Protein AF-A0A3M1PDJ7-F1 (afdb_monomer_lite)

pLDDT: mean 81.99, std 14.25, range [33.38, 98.5]

Secondary structure (DSSP, 8-state):
-EEEEEESSGGG-S-EEEEEEE-TTS-EEEEEEGGGSTTTTTT--EEEEESPPTT-EEEEESSTT--TTS-EEEEEE-S--S-EEE--SSS-EE-SSEEEEEE-SS--TT---EEEEEEPPPPHHHHHHHHHHHHHHHH----BTTTTEEEEEETTEEEEEE--EEEEPTTSSEEEEEEEEEE-SSSPPEEEEEEEEE-TTS-EEEEEEEEESTT-SPEEEEEE----HHHHHHHSSS---SHHHHHHHHHHHHHHHHHHHHHHHHHHTT--THHHHHHHHHHHHHHHHHHHHHHHHHHHHHHHHTT-

Sequence (308 aa):
MATITWFEGNDGTQDVIRRDSFIGSKPYSIASDLKKVRGQNDEIRSAVLEYIPVNTRITVYDSPDGKTNDDWATLVVKDYKRRIVIRHFEESQETTDYSLQYHRKNGLNGKISRIVIDAPPQQKRELLAYVRDQILEEVGPFLLKGGQASEFESSNHHYRIWTPSITPIAGGGLFANAKMDHIRGGVPDDHAGFGITFNKQGLPTKIDYRLEINNSDPLASMVELRGDMAEAASKMLGELPAPEAQVAAALSQMSGMIFQEMGKLIRELRETGGRVIFPDVIQLKINEVGYAVYQAYRQHYDEQLSLM

Structure (mmCIF, N/CA/C/O backbone):
data_AF-A0A3M1PDJ7-F1
#
_entry.id   AF-A0A3M1PDJ7-F1
#
loop_
_atom_site.group_PDB
_atom_site.id
_atom_site.type_symbol
_atom_site.label_atom_id
_atom_site.label_alt_id
_atom_site.label_comp_id
_atom_site.label_asym_id
_atom_site.label_entity_id
_atom_site.label_seq_id
_atom_site.pdbx_PDB_ins_code
_atom_site.Cartn_x
_atom_site.Cartn_y
_atom_site.Cartn_z
_atom_site.occupancy
_atom_site.B_iso_or_equiv
_atom_site.auth_seq_id
_atom_site.auth_comp_id
_atom_site.auth_asym_id
_atom_site.auth_atom_id
_atom_site.pdbx_PDB_model_num
ATOM 1 N N . MET A 1 1 ? -1.534 3.250 4.478 1.00 67.31 1 MET A N 1
ATOM 2 C CA . MET A 1 1 ? -1.878 3.769 5.821 1.00 67.31 1 MET A CA 1
ATOM 3 C C . MET A 1 1 ? -3.059 2.976 6.360 1.00 67.31 1 MET A C 1
ATOM 5 O O . MET A 1 1 ? -3.989 2.746 5.593 1.00 67.31 1 MET A O 1
ATOM 9 N N . ALA A 1 2 ? -3.016 2.525 7.621 1.00 81.94 2 ALA A N 1
ATOM 10 C CA . ALA A 1 2 ? -4.162 1.850 8.228 1.00 81.94 2 ALA A CA 1
ATOM 11 C C . ALA A 1 2 ? -5.246 2.895 8.518 1.00 81.94 2 ALA A C 1
ATOM 13 O O . ALA A 1 2 ? -4.984 3.878 9.210 1.00 81.94 2 ALA A O 1
ATOM 14 N N . THR A 1 3 ? -6.432 2.709 7.945 1.00 88.75 3 THR A N 1
ATOM 15 C CA . THR A 1 3 ? -7.526 3.682 8.037 1.00 88.75 3 THR A CA 1
ATOM 16 C C . THR A 1 3 ? -8.799 2.996 8.492 1.00 88.75 3 THR A C 1
ATOM 18 O O . THR A 1 3 ? -9.167 1.935 7.989 1.00 88.75 3 THR A O 1
ATOM 21 N N . ILE A 1 4 ? -9.487 3.617 9.440 1.00 94.25 4 ILE A N 1
ATOM 22 C CA . ILE A 1 4 ? -10.827 3.244 9.868 1.00 94.25 4 ILE A CA 1
ATOM 23 C C . ILE A 1 4 ? -11.747 4.404 9.520 1.00 94.25 4 ILE A C 1
ATOM 25 O O . ILE A 1 4 ? -11.609 5.499 10.064 1.00 94.25 4 ILE A O 1
ATOM 29 N N . THR A 1 5 ? -12.685 4.169 8.611 1.00 95.25 5 THR A N 1
ATOM 30 C CA . THR A 1 5 ? -13.738 5.136 8.290 1.00 95.25 5 THR A CA 1
ATOM 31 C C . THR A 1 5 ? -15.025 4.717 8.985 1.00 95.25 5 THR A C 1
ATOM 33 O O . THR A 1 5 ? -15.474 3.587 8.803 1.00 95.25 5 THR A O 1
ATOM 36 N N . TRP A 1 6 ? -15.610 5.618 9.770 1.00 95.88 6 TRP A N 1
ATOM 37 C CA . TRP A 1 6 ? -16.823 5.391 10.556 1.00 95.88 6 TRP A CA 1
ATOM 38 C C . TRP A 1 6 ? -18.033 6.027 9.886 1.00 95.88 6 TRP A C 1
ATOM 40 O O . TRP A 1 6 ? -17.951 7.167 9.421 1.00 95.88 6 TRP A O 1
ATOM 50 N N . PHE A 1 7 ? -19.150 5.307 9.874 1.00 96.38 7 PHE A N 1
ATOM 51 C CA . PHE A 1 7 ? -20.335 5.672 9.106 1.00 96.38 7 PHE A CA 1
ATOM 52 C C . PHE A 1 7 ? -21.595 5.688 9.965 1.00 96.38 7 PHE A C 1
ATOM 54 O O . PHE A 1 7 ? -21.750 4.855 10.866 1.00 96.38 7 PHE A O 1
ATOM 61 N N . GLU A 1 8 ? -22.497 6.613 9.636 1.00 95.00 8 GLU A N 1
ATOM 62 C CA . GLU A 1 8 ? -23.838 6.703 10.222 1.00 95.00 8 GLU A CA 1
ATOM 63 C C . GLU A 1 8 ? -24.725 5.538 9.780 1.00 95.00 8 GLU A C 1
ATOM 65 O O . GLU A 1 8 ? -25.494 4.994 10.561 1.00 95.00 8 GLU A O 1
ATOM 70 N N . GLY A 1 9 ? -24.593 5.091 8.532 1.00 95.12 9 GLY A N 1
ATOM 71 C CA . GLY A 1 9 ? -25.366 3.974 8.009 1.00 95.12 9 GLY A CA 1
ATOM 72 C C . GLY A 1 9 ? -24.778 2.628 8.392 1.00 95.12 9 GLY A C 1
ATOM 73 O O . GLY A 1 9 ? -23.620 2.518 8.791 1.00 95.12 9 GLY A O 1
ATOM 74 N N . ASN A 1 10 ? -25.565 1.570 8.209 1.00 96.81 10 ASN A N 1
ATOM 75 C CA . ASN A 1 10 ? -25.033 0.208 8.194 1.00 96.81 10 ASN A CA 1
ATOM 76 C C . ASN A 1 10 ? -24.215 -0.030 6.914 1.00 96.81 10 ASN A C 1
ATOM 78 O O . ASN A 1 10 ? -24.324 0.723 5.946 1.00 96.81 10 ASN A O 1
ATOM 82 N N . ASP A 1 11 ? -23.412 -1.092 6.891 1.00 96.25 11 ASP A N 1
ATOM 83 C CA . ASP A 1 11 ? -22.712 -1.570 5.689 1.00 96.25 11 ASP A CA 1
ATOM 84 C C . ASP A 1 11 ? -21.720 -0.560 5.064 1.00 96.25 11 ASP A C 1
ATOM 86 O O . ASP A 1 11 ? -21.370 -0.669 3.888 1.00 96.25 11 ASP A O 1
ATOM 90 N N . GLY A 1 12 ? -21.233 0.413 5.842 1.00 94.12 12 GLY A N 1
ATOM 91 C CA . GLY A 1 12 ? -20.349 1.477 5.359 1.00 94.12 12 GLY A CA 1
ATOM 92 C C . GLY A 1 12 ? -21.052 2.474 4.433 1.00 94.12 12 GLY A C 1
ATOM 93 O O . GLY A 1 12 ? -20.474 2.883 3.426 1.00 94.12 12 GLY A O 1
ATOM 94 N N . THR A 1 13 ? -22.311 2.808 4.727 1.00 95.38 13 THR A N 1
ATOM 95 C CA . THR A 1 13 ? -23.153 3.713 3.923 1.00 95.38 13 THR A CA 1
ATOM 96 C C . THR A 1 13 ? -23.522 4.996 4.679 1.00 95.38 13 THR A C 1
ATOM 98 O O . THR A 1 13 ? -23.211 5.131 5.858 1.00 95.38 13 THR A O 1
ATOM 101 N N . GLN A 1 14 ? -24.212 5.927 4.007 1.00 94.00 14 GLN A N 1
ATOM 102 C CA . GLN A 1 14 ? -24.561 7.266 4.516 1.00 94.00 14 GLN A CA 1
ATOM 103 C C . GLN A 1 14 ? -23.321 8.117 4.839 1.00 94.00 14 GLN A C 1
ATOM 105 O O . GLN A 1 14 ? -22.277 7.959 4.198 1.00 94.00 14 GLN A O 1
ATOM 110 N N . ASP A 1 15 ? -23.456 9.061 5.766 1.00 93.44 15 ASP A N 1
ATOM 111 C CA . ASP A 1 15 ? -22.441 10.066 6.026 1.00 93.44 15 ASP A CA 1
ATOM 112 C C . ASP A 1 15 ? -21.242 9.480 6.780 1.00 93.44 15 ASP A C 1
ATOM 114 O O . ASP A 1 15 ? -21.353 8.619 7.660 1.00 93.44 15 ASP A O 1
ATOM 118 N N . VAL A 1 16 ? -20.056 9.966 6.407 1.00 93.38 16 VAL A N 1
ATOM 119 C CA . VAL A 1 16 ? -18.812 9.669 7.119 1.00 93.38 16 VAL A CA 1
ATOM 120 C C . VAL A 1 16 ? -18.753 10.549 8.358 1.00 93.38 16 VAL A C 1
ATOM 122 O O . VAL A 1 16 ? -18.588 11.763 8.255 1.00 93.38 16 VAL A O 1
ATOM 125 N N . ILE A 1 17 ? -18.806 9.922 9.527 1.00 92.44 17 ILE A N 1
ATOM 126 C CA . ILE A 1 17 ? -18.752 10.611 10.819 1.00 92.44 17 ILE A CA 1
ATOM 127 C C . ILE A 1 17 ? -17.316 11.000 11.173 1.00 92.44 17 ILE A C 1
ATOM 129 O O . ILE A 1 17 ? -17.047 12.090 11.687 1.00 92.44 17 ILE A O 1
ATOM 133 N N . ARG A 1 18 ? -16.370 10.094 10.906 1.00 89.75 18 ARG A N 1
ATOM 134 C CA . ARG A 1 18 ? -14.963 10.250 11.283 1.00 89.75 18 ARG A CA 1
ATOM 135 C C . ARG A 1 18 ? -14.065 9.328 10.468 1.00 89.75 18 ARG A C 1
ATOM 137 O O . ARG A 1 18 ? -14.490 8.261 10.028 1.00 89.75 18 ARG A O 1
ATOM 144 N N . ARG A 1 19 ? -12.797 9.716 10.330 1.00 91.25 19 ARG A N 1
ATOM 145 C CA . ARG A 1 19 ? -11.709 8.825 9.917 1.00 91.25 19 ARG A CA 1
ATOM 146 C C . ARG A 1 19 ? -10.627 8.807 10.984 1.00 91.25 19 ARG A C 1
ATOM 148 O O . ARG A 1 19 ? -10.185 9.871 11.410 1.00 91.25 19 ARG A O 1
ATOM 155 N N . ASP A 1 20 ? -10.224 7.614 11.395 1.00 87.44 20 ASP A N 1
ATOM 156 C CA . ASP A 1 20 ? -9.049 7.392 12.228 1.00 87.44 20 ASP A CA 1
ATOM 157 C C . ASP A 1 20 ? -7.975 6.735 11.382 1.00 87.44 20 ASP A C 1
ATOM 159 O O . ASP A 1 20 ? -8.176 5.660 10.818 1.00 87.44 20 ASP A O 1
ATOM 163 N N . SER A 1 21 ? -6.833 7.397 11.310 1.00 82.19 21 SER A N 1
ATOM 164 C CA . SER A 1 21 ? -5.687 6.928 10.557 1.00 82.19 21 SER A CA 1
ATOM 165 C C . SER A 1 21 ? -4.534 6.721 11.515 1.00 82.19 21 SER A C 1
ATOM 167 O O . SER A 1 21 ? -4.264 7.570 12.365 1.00 82.19 21 SER A O 1
ATOM 169 N N . PHE A 1 22 ? -3.870 5.584 11.389 1.00 71.00 22 PHE A N 1
ATOM 170 C CA . PHE A 1 22 ? -2.695 5.265 12.179 1.00 71.00 22 PHE A CA 1
ATOM 171 C C . PHE A 1 22 ? -1.758 4.375 11.380 1.00 71.00 22 PHE A C 1
ATOM 173 O O . PHE A 1 22 ? -2.102 3.840 10.321 1.00 71.00 22 PHE A O 1
ATOM 180 N N . ILE A 1 23 ? -0.544 4.218 11.886 1.00 61.09 23 ILE A N 1
ATOM 181 C CA . ILE A 1 23 ? 0.500 3.472 11.199 1.00 61.09 23 ILE A CA 1
ATOM 182 C C . ILE A 1 23 ? 1.133 2.514 12.185 1.00 61.09 23 ILE A C 1
ATOM 184 O O . ILE A 1 23 ? 1.470 2.870 13.312 1.00 61.09 23 ILE A O 1
ATOM 188 N N . GLY A 1 24 ? 1.287 1.261 11.769 1.00 55.22 24 GLY A N 1
ATOM 189 C CA . GLY A 1 24 ? 1.741 0.209 12.665 1.00 55.22 24 GLY A CA 1
ATOM 190 C C . GLY A 1 24 ? 3.266 0.135 12.801 1.00 55.22 24 GLY A C 1
ATOM 191 O O . GLY A 1 24 ? 3.808 -0.939 13.000 1.00 55.22 24 GLY A O 1
ATOM 192 N N . SER A 1 25 ? 4.036 1.215 12.692 1.00 52.41 25 SER A N 1
ATOM 193 C CA . SER A 1 25 ? 5.473 1.100 13.018 1.00 52.41 25 SER A CA 1
ATOM 194 C C . SER A 1 25 ? 5.707 0.872 14.526 1.00 52.41 25 SER A C 1
ATOM 196 O O . SER A 1 25 ? 6.748 0.349 14.927 1.00 52.41 25 SER A O 1
ATOM 198 N N . LYS A 1 26 ? 4.714 1.206 15.363 1.00 59.16 26 LYS A N 1
ATOM 199 C CA . LYS A 1 26 ? 4.661 1.001 16.818 1.00 59.16 26 LYS A CA 1
ATOM 200 C C . LYS A 1 26 ? 3.251 0.550 17.229 1.00 59.16 26 LYS A C 1
ATOM 202 O O . LYS A 1 26 ? 2.330 0.678 16.422 1.00 59.16 26 LYS A O 1
ATOM 207 N N . PRO A 1 27 ? 3.061 0.036 18.460 1.00 68.31 27 PRO A N 1
ATOM 208 C CA . PRO A 1 27 ? 1.719 -0.146 18.986 1.00 68.31 27 PRO A CA 1
ATOM 209 C C . PRO A 1 27 ? 0.989 1.199 18.991 1.00 68.31 27 PRO A C 1
ATOM 211 O O . PRO A 1 27 ? 1.556 2.207 19.421 1.00 68.31 27 PRO A O 1
ATOM 214 N N . TYR A 1 28 ? -0.245 1.215 18.505 1.00 77.50 28 TYR A N 1
ATOM 215 C CA . TYR A 1 28 ? -1.083 2.406 18.465 1.00 77.50 28 TYR A CA 1
ATOM 216 C C . TYR A 1 28 ? -2.257 2.213 19.410 1.00 77.50 28 TYR A C 1
ATOM 218 O O . TYR A 1 28 ? -3.008 1.252 19.266 1.00 77.50 28 TYR A O 1
ATOM 226 N N . SER A 1 29 ? -2.422 3.137 20.355 1.00 79.00 29 SER A N 1
ATOM 227 C CA . SER A 1 29 ? -3.578 3.147 21.238 1.00 79.00 29 SER A CA 1
ATOM 228 C C . SER A 1 29 ? -4.204 4.531 21.292 1.00 79.00 29 SER A C 1
ATOM 230 O O . SER A 1 29 ? -3.528 5.515 21.593 1.00 79.00 29 SER A O 1
ATOM 232 N N . ILE A 1 30 ? -5.502 4.606 21.017 1.00 83.75 30 ILE A N 1
ATOM 233 C CA . ILE A 1 30 ? -6.297 5.822 21.187 1.00 83.75 30 ILE A CA 1
ATOM 234 C C . ILE A 1 30 ? -7.606 5.477 21.884 1.00 83.75 30 ILE A C 1
ATOM 236 O O . ILE A 1 30 ? -8.218 4.447 21.611 1.00 83.75 30 ILE A O 1
ATOM 240 N N . ALA A 1 31 ? -8.055 6.371 22.762 1.00 82.06 31 ALA A N 1
ATOM 241 C CA . ALA A 1 31 ? -9.399 6.364 23.315 1.00 82.06 31 ALA A CA 1
ATOM 242 C C . ALA A 1 31 ? -10.049 7.720 23.028 1.00 82.06 31 ALA A C 1
ATOM 244 O O . ALA A 1 31 ? -9.561 8.753 23.484 1.00 82.06 31 ALA A O 1
ATOM 245 N N . SER A 1 32 ? -11.138 7.717 22.266 1.00 83.75 32 SER A N 1
ATOM 246 C CA . SER A 1 32 ? -11.861 8.927 21.873 1.00 83.75 32 SER A CA 1
ATOM 247 C C . SER A 1 32 ? -13.247 8.948 22.496 1.00 83.75 32 SER A C 1
ATOM 249 O O . SER A 1 32 ? -14.046 8.056 22.231 1.00 83.75 32 SER A O 1
ATOM 251 N N . ASP A 1 33 ? -13.520 9.979 23.292 1.00 86.56 33 ASP A N 1
ATOM 252 C CA . ASP A 1 33 ? -14.850 10.322 23.803 1.00 86.56 33 ASP A CA 1
ATOM 253 C C . ASP A 1 33 ? -15.558 11.222 22.781 1.00 86.56 33 ASP A C 1
ATOM 255 O O . ASP A 1 33 ? -15.162 12.372 22.564 1.00 86.56 33 ASP A O 1
ATOM 259 N N . LEU A 1 34 ? -16.581 10.679 22.126 1.00 85.56 34 LEU A N 1
ATOM 260 C CA . LEU A 1 34 ? -17.290 11.329 21.029 1.00 85.56 34 LEU A CA 1
ATOM 261 C C . LEU A 1 34 ? -18.240 12.422 21.517 1.00 85.56 34 LEU A C 1
ATOM 263 O O . LEU A 1 34 ? -18.545 13.324 20.742 1.00 85.56 34 LEU A O 1
ATOM 267 N N . LYS A 1 35 ? -18.607 12.464 22.809 1.00 82.00 35 LYS A N 1
ATOM 268 C CA . LYS A 1 35 ? -19.368 13.601 23.366 1.00 82.00 35 LYS A CA 1
ATOM 269 C C . LYS A 1 35 ? -18.589 14.907 23.311 1.00 82.00 35 LYS A C 1
ATOM 271 O O . LYS A 1 35 ? -19.186 15.981 23.300 1.00 82.00 35 LYS A O 1
ATOM 276 N N . LYS A 1 36 ? -17.258 14.828 23.271 1.00 82.31 36 LYS A N 1
ATOM 277 C CA . LYS A 1 36 ? -16.373 15.995 23.156 1.00 82.31 36 LYS A CA 1
ATOM 278 C C . LYS A 1 36 ? -16.185 16.461 21.716 1.00 82.31 36 LYS A C 1
ATOM 280 O O . LYS A 1 36 ? -15.608 17.526 21.506 1.00 82.31 36 LYS A O 1
ATOM 285 N N . VAL A 1 37 ? -16.673 15.702 20.734 1.00 77.06 37 VAL A N 1
ATOM 286 C CA . VAL A 1 37 ? -16.553 16.027 19.314 1.00 77.06 37 VAL A CA 1
ATOM 287 C C . VAL A 1 37 ? -17.944 16.273 18.740 1.00 77.06 37 VAL A C 1
ATOM 289 O O . VAL A 1 37 ? -18.798 15.392 18.696 1.00 77.06 37 VAL A O 1
ATOM 292 N N . ARG A 1 38 ? -18.197 17.514 18.317 1.00 75.81 38 ARG A N 1
ATOM 293 C CA . ARG A 1 38 ? -19.519 17.935 17.842 1.00 75.81 38 ARG A CA 1
ATOM 294 C C . ARG A 1 38 ? -19.976 17.070 16.659 1.00 75.81 38 ARG A C 1
ATOM 296 O O . ARG A 1 38 ? -19.280 17.011 15.653 1.00 75.81 38 ARG A O 1
ATOM 303 N N . GLY A 1 39 ? -21.169 16.480 16.775 1.00 71.44 39 GLY A N 1
ATOM 304 C CA . GLY A 1 39 ? -21.828 15.744 15.688 1.00 71.44 39 GLY A CA 1
ATOM 305 C C . GLY A 1 39 ? -21.276 14.343 15.414 1.00 71.44 39 GLY A C 1
ATOM 306 O O . GLY A 1 39 ? -21.507 13.827 14.331 1.00 71.44 39 GLY A O 1
ATOM 307 N N . GLN A 1 40 ? -20.520 13.750 16.347 1.00 80.88 40 GLN A N 1
ATOM 308 C CA . GLN A 1 40 ? -20.023 12.369 16.215 1.00 80.88 40 GLN A CA 1
ATOM 309 C C . GLN A 1 40 ? -20.601 11.401 17.250 1.00 80.88 40 GLN A C 1
ATOM 311 O O . GLN A 1 40 ? -20.507 10.187 17.076 1.00 80.88 40 GLN A O 1
ATOM 316 N N . ASN A 1 41 ? -21.154 11.930 18.343 1.00 85.00 41 ASN A N 1
ATOM 317 C CA . ASN A 1 41 ? -21.754 11.127 19.396 1.00 85.00 41 ASN A CA 1
ATOM 318 C C . ASN A 1 41 ? -23.083 10.534 18.937 1.00 85.00 41 ASN A C 1
ATOM 320 O O . ASN A 1 41 ? -23.917 11.287 18.450 1.00 85.00 41 ASN A O 1
ATOM 324 N N . ASP A 1 42 ? -23.296 9.243 19.182 1.00 86.06 42 ASP A N 1
ATOM 325 C CA . ASP A 1 42 ? -24.559 8.546 18.905 1.00 86.06 42 ASP A CA 1
ATOM 326 C C . ASP A 1 42 ? -24.956 8.501 17.416 1.00 86.06 42 ASP A C 1
ATOM 328 O O . ASP A 1 42 ? -26.110 8.289 17.075 1.00 86.06 42 ASP A O 1
ATOM 332 N N . GLU A 1 43 ? -23.990 8.621 16.505 1.00 90.06 43 GLU A N 1
ATOM 333 C CA . GLU A 1 43 ? -24.262 8.541 15.059 1.00 90.06 43 GLU A CA 1
ATOM 334 C C . GLU A 1 43 ? -23.744 7.232 14.447 1.00 90.06 43 GLU A C 1
ATOM 336 O O . GLU A 1 43 ? -24.343 6.662 13.542 1.00 90.06 43 GLU A O 1
ATOM 341 N N . ILE A 1 44 ? -22.632 6.698 14.958 1.00 94.31 44 ILE A N 1
ATOM 342 C CA . ILE A 1 44 ? -21.913 5.598 14.306 1.00 94.31 44 ILE A CA 1
ATOM 343 C C . ILE A 1 44 ? -22.697 4.284 14.392 1.00 94.31 44 ILE A C 1
ATOM 345 O O . ILE A 1 44 ? -23.129 3.852 15.467 1.00 94.31 44 ILE A O 1
ATOM 349 N N . ARG A 1 45 ? -22.794 3.598 13.251 1.00 96.69 45 ARG A N 1
ATOM 350 C CA . ARG A 1 45 ? -23.381 2.259 13.129 1.00 96.69 45 ARG A CA 1
ATOM 351 C C . ARG A 1 45 ? -22.442 1.244 12.510 1.00 96.69 45 ARG A C 1
ATOM 353 O O . ARG A 1 45 ? -22.493 0.079 12.887 1.00 96.69 45 ARG A O 1
ATOM 360 N N . SER A 1 46 ? -21.570 1.662 11.597 1.00 97.56 46 SER A N 1
ATOM 361 C CA . SER A 1 46 ? -20.690 0.753 10.858 1.00 97.56 46 SER A CA 1
ATOM 362 C C . SER A 1 46 ? -19.304 1.349 10.608 1.00 97.56 46 SER A C 1
ATOM 364 O O . SER A 1 46 ? -19.047 2.521 10.904 1.00 97.56 46 SER A O 1
ATOM 366 N N . ALA A 1 47 ? -18.387 0.527 10.094 1.00 97.56 47 ALA A N 1
ATOM 367 C CA . ALA A 1 47 ? -17.031 0.957 9.776 1.00 97.56 47 ALA A CA 1
ATOM 368 C C . ALA A 1 47 ? -16.461 0.242 8.545 1.00 97.56 47 ALA A C 1
ATOM 370 O O . ALA A 1 47 ? -16.786 -0.911 8.260 1.00 97.56 47 ALA A O 1
ATOM 371 N N . VAL A 1 48 ? -15.547 0.910 7.847 1.00 97.69 48 VAL A N 1
ATOM 372 C CA . VAL A 1 48 ? -14.693 0.314 6.815 1.00 97.69 48 VAL A CA 1
ATOM 373 C C . VAL A 1 48 ? -13.252 0.377 7.297 1.00 97.69 48 VAL A C 1
ATOM 375 O O . VAL A 1 48 ? -12.750 1.448 7.632 1.00 97.69 48 VAL A O 1
ATOM 378 N N . LEU A 1 49 ? -12.613 -0.787 7.342 1.00 95.31 49 LEU A N 1
ATOM 379 C CA . LEU A 1 49 ? -11.231 -0.985 7.757 1.00 95.31 49 LEU A CA 1
ATOM 380 C C . LEU A 1 49 ? -10.363 -1.160 6.513 1.00 95.31 49 LEU A C 1
ATOM 382 O O . LEU A 1 49 ? -10.631 -2.047 5.703 1.00 95.31 49 LEU A O 1
ATOM 386 N N . GLU A 1 50 ? -9.313 -0.365 6.374 1.00 89.50 50 GLU A N 1
ATOM 387 C CA . GLU A 1 50 ? -8.384 -0.433 5.248 1.00 89.50 50 GLU A CA 1
ATOM 388 C C . GLU A 1 50 ? -6.965 -0.635 5.762 1.00 89.50 50 GLU A C 1
ATOM 390 O O . GLU A 1 50 ? -6.475 0.158 6.565 1.00 89.50 50 GLU A O 1
ATOM 395 N N . TYR A 1 51 ? -6.308 -1.710 5.317 1.00 85.62 51 TYR A N 1
ATOM 396 C CA . TYR A 1 51 ? -4.923 -2.039 5.673 1.00 85.62 51 TYR A CA 1
ATOM 397 C C . TYR A 1 51 ? -4.654 -2.141 7.189 1.00 85.62 51 TYR A C 1
ATOM 399 O O . TYR A 1 51 ? -3.545 -1.849 7.650 1.00 85.62 51 TYR A O 1
ATOM 407 N N . ILE A 1 52 ? -5.657 -2.545 7.978 1.00 88.44 52 ILE A N 1
ATOM 408 C CA . ILE A 1 52 ? -5.540 -2.664 9.438 1.00 88.44 52 ILE A CA 1
ATOM 409 C C . ILE A 1 52 ? -4.644 -3.863 9.813 1.00 88.44 52 ILE A C 1
ATOM 411 O O . ILE A 1 52 ? -4.859 -4.951 9.273 1.00 88.44 52 ILE A O 1
ATOM 415 N N . PRO A 1 53 ? -3.653 -3.695 10.720 1.00 87.25 53 PRO A N 1
ATOM 416 C CA . PRO A 1 53 ? -2.809 -4.795 11.192 1.00 87.25 53 PRO A CA 1
ATOM 417 C C . PRO A 1 53 ? -3.616 -5.964 11.777 1.00 87.25 53 PRO A C 1
ATOM 419 O O . PRO A 1 53 ? -4.647 -5.775 12.430 1.00 87.25 53 PRO A O 1
ATOM 422 N N . VAL A 1 54 ? -3.123 -7.193 11.607 1.00 90.12 54 VAL A N 1
ATOM 423 C CA . VAL A 1 54 ? -3.731 -8.358 12.268 1.00 90.12 54 VAL A CA 1
ATOM 424 C C . VAL A 1 54 ? -3.549 -8.249 13.782 1.00 90.12 54 VAL A C 1
ATOM 426 O O . VAL A 1 54 ? -2.506 -7.817 14.268 1.00 90.12 54 VAL A O 1
ATOM 429 N N . ASN A 1 55 ? -4.556 -8.692 14.537 1.00 92.88 55 ASN A N 1
ATOM 430 C CA . ASN A 1 55 ? -4.699 -8.541 15.986 1.00 92.88 55 ASN A CA 1
ATOM 431 C C . ASN A 1 55 ? -4.976 -7.111 16.469 1.00 92.88 55 ASN A C 1
ATOM 433 O O . ASN A 1 55 ? -4.987 -6.890 17.681 1.00 92.88 55 ASN A O 1
ATOM 437 N N . THR A 1 56 ? -5.258 -6.152 15.578 1.00 94.31 56 THR A N 1
ATOM 438 C CA . THR A 1 56 ? -5.847 -4.880 16.010 1.00 94.31 56 THR A CA 1
ATOM 439 C C . THR A 1 56 ? -7.187 -5.137 16.690 1.00 94.31 56 THR A C 1
ATOM 441 O O . THR A 1 56 ? -8.073 -5.786 16.124 1.00 94.31 56 THR A O 1
ATOM 444 N N . ARG A 1 57 ? -7.326 -4.609 17.906 1.00 97.00 57 ARG A N 1
ATOM 445 C CA . ARG A 1 57 ? -8.541 -4.618 18.710 1.00 97.00 57 ARG A CA 1
ATOM 446 C C . ARG A 1 57 ? -9.223 -3.261 18.612 1.00 97.00 57 ARG A C 1
ATOM 448 O O . ARG A 1 57 ? -8.614 -2.231 18.879 1.00 97.00 57 ARG A O 1
ATOM 455 N N . ILE A 1 58 ? -10.498 -3.268 18.257 1.00 97.44 58 ILE A N 1
ATOM 456 C CA . ILE A 1 58 ? -11.336 -2.074 18.192 1.00 97.44 58 ILE A CA 1
ATOM 457 C C . ILE A 1 58 ? -12.506 -2.304 19.136 1.00 97.44 58 ILE A C 1
ATOM 459 O O . ILE A 1 58 ? -13.302 -3.213 18.915 1.00 97.44 58 ILE A O 1
ATOM 463 N N . THR A 1 59 ? -12.614 -1.502 20.187 1.00 97.62 59 THR A N 1
ATOM 464 C CA . THR A 1 59 ? -13.735 -1.560 21.123 1.00 97.62 59 THR A CA 1
ATOM 465 C C . THR A 1 59 ? -14.561 -0.289 21.028 1.00 97.62 59 THR A C 1
ATOM 467 O O . THR A 1 59 ? -14.035 0.816 21.146 1.00 97.62 59 THR A O 1
ATOM 470 N N . VAL A 1 60 ? -15.864 -0.449 20.831 1.00 96.69 60 VAL A N 1
ATOM 471 C CA . VAL A 1 60 ? -16.835 0.647 20.800 1.00 96.69 60 VAL A CA 1
ATOM 472 C C . VAL A 1 60 ? -17.786 0.528 21.983 1.00 96.69 60 VAL A C 1
ATOM 474 O O . VAL A 1 60 ? -18.147 -0.582 22.374 1.00 96.69 60 VAL A O 1
ATOM 477 N N . TYR A 1 61 ? -18.175 1.662 22.560 1.00 97.12 61 TYR A N 1
ATOM 478 C CA . TYR A 1 61 ? -19.017 1.723 23.754 1.00 97.12 61 TYR A CA 1
ATOM 479 C C . TYR A 1 61 ? -20.137 2.745 23.577 1.00 97.12 61 TYR A C 1
ATOM 481 O O . TYR A 1 61 ? -19.892 3.834 23.056 1.00 97.12 61 TYR A O 1
ATOM 489 N N . ASP A 1 62 ? -21.318 2.434 24.112 1.00 94.00 62 ASP A N 1
ATOM 490 C CA . ASP A 1 62 ? -22.383 3.418 24.355 1.00 94.00 62 ASP A CA 1
ATOM 491 C C . ASP A 1 62 ? -21.962 4.408 25.458 1.00 94.00 62 ASP A C 1
ATOM 493 O O . ASP A 1 62 ? -22.199 5.609 25.410 1.00 94.00 62 ASP A O 1
ATOM 497 N N . SER A 1 63 ? -21.180 3.943 26.435 1.00 92.12 63 SER A N 1
ATOM 498 C CA . SER A 1 63 ? -20.676 4.819 27.490 1.00 92.12 63 SER A CA 1
ATOM 499 C C . SER A 1 63 ? -19.471 5.670 27.035 1.00 92.12 63 SER A C 1
ATOM 501 O O . SER A 1 63 ? -18.431 5.099 26.691 1.00 92.12 63 SER A O 1
ATOM 503 N N . PRO A 1 64 ? -19.503 7.016 27.172 1.00 89.50 64 PRO A N 1
ATOM 504 C CA . PRO A 1 64 ? -18.347 7.884 26.883 1.00 89.50 64 PRO A CA 1
ATOM 505 C C . PRO A 1 64 ? -17.141 7.586 27.798 1.00 89.50 64 PRO A C 1
ATOM 507 O O . PRO A 1 64 ? -15.976 7.749 27.425 1.00 89.50 64 PRO A O 1
ATOM 510 N N . ASP A 1 65 ? -17.406 7.055 28.994 1.00 89.50 65 ASP A N 1
ATOM 511 C CA . ASP A 1 65 ? -16.382 6.656 29.962 1.00 89.50 65 ASP A CA 1
ATOM 512 C C . ASP A 1 65 ? -15.839 5.237 29.709 1.00 89.50 65 ASP A C 1
ATOM 514 O O . ASP A 1 65 ? -14.935 4.800 30.419 1.00 89.50 65 ASP A O 1
ATOM 518 N N . GLY A 1 66 ? -16.359 4.510 28.709 1.00 89.44 66 GLY A N 1
ATOM 519 C CA . GLY A 1 66 ? -15.943 3.137 28.398 1.00 89.44 66 GLY A CA 1
ATOM 520 C C . GLY A 1 66 ? -16.441 2.094 29.404 1.00 89.44 66 GLY A C 1
ATOM 521 O O . GLY A 1 66 ? -15.797 1.066 29.608 1.00 89.44 66 GLY A O 1
ATOM 522 N N . LYS A 1 67 ? -17.561 2.364 30.085 1.00 91.12 67 LYS A N 1
ATOM 523 C CA . LYS A 1 67 ? -18.151 1.429 31.050 1.00 91.12 67 LYS A CA 1
ATOM 524 C C . LYS A 1 67 ? -18.757 0.224 30.326 1.00 91.12 67 LYS A C 1
ATOM 526 O O . LYS A 1 67 ? -19.468 0.377 29.342 1.00 91.12 67 LYS A O 1
ATOM 531 N N . THR A 1 68 ? -18.521 -0.968 30.865 1.00 93.94 68 THR A N 1
ATOM 532 C CA . THR A 1 68 ? -19.000 -2.251 30.317 1.00 93.94 68 THR A CA 1
ATOM 533 C C . THR A 1 68 ? -20.348 -2.699 30.887 1.00 93.94 68 THR A C 1
ATOM 535 O O . THR A 1 68 ? -20.828 -3.782 30.565 1.00 93.94 68 THR A O 1
ATOM 538 N N . ASN A 1 69 ? -20.959 -1.878 31.748 1.00 92.31 69 ASN A N 1
ATOM 539 C CA . ASN A 1 69 ? -22.323 -2.070 32.240 1.00 92.31 69 ASN A CA 1
ATOM 540 C C . ASN A 1 69 ? -23.384 -1.431 31.321 1.00 92.31 69 ASN A C 1
ATOM 542 O O . ASN A 1 69 ? -24.550 -1.349 31.716 1.00 92.31 69 ASN A O 1
ATOM 546 N N . ASP A 1 70 ? -22.974 -0.949 30.146 1.00 92.00 70 ASP A N 1
ATOM 547 C CA . ASP A 1 70 ? -23.828 -0.553 29.024 1.00 92.00 70 ASP A CA 1
ATOM 548 C C . ASP A 1 70 ? -23.485 -1.354 27.762 1.00 92.00 70 ASP A C 1
ATOM 550 O O . ASP A 1 70 ? -22.676 -2.276 27.849 1.00 92.00 70 ASP A O 1
ATOM 554 N N . ASP A 1 71 ? -24.100 -1.049 26.618 1.00 95.50 71 ASP A N 1
ATOM 555 C CA . ASP A 1 71 ? -23.765 -1.700 25.352 1.00 95.50 71 ASP A CA 1
ATOM 556 C C . ASP A 1 71 ? -22.308 -1.435 24.931 1.00 95.50 71 ASP A C 1
ATOM 558 O O . ASP A 1 71 ? -21.805 -0.306 24.970 1.00 95.50 71 ASP A O 1
ATOM 562 N N . TRP A 1 72 ? -21.618 -2.487 24.494 1.00 97.62 72 TRP A N 1
ATOM 563 C CA . TRP A 1 72 ? -20.293 -2.380 23.884 1.00 97.62 72 TRP A CA 1
ATOM 564 C C . TRP A 1 72 ? -20.022 -3.552 22.952 1.00 97.62 72 TRP A C 1
ATOM 566 O O . TRP A 1 72 ? -20.616 -4.624 23.078 1.00 97.62 72 TRP A O 1
ATOM 576 N N . ALA A 1 73 ? -19.091 -3.360 22.025 1.00 98.06 73 ALA A N 1
ATOM 577 C CA . ALA A 1 73 ? -18.619 -4.428 21.162 1.00 98.06 73 ALA A CA 1
ATOM 578 C C . ALA A 1 73 ? -17.105 -4.367 21.007 1.00 98.06 73 ALA A C 1
ATOM 580 O O . ALA A 1 73 ? -16.527 -3.285 20.951 1.00 98.06 73 ALA A O 1
ATOM 581 N N . THR A 1 74 ? -16.456 -5.527 20.932 1.00 98.38 74 THR A N 1
ATOM 582 C CA . THR A 1 74 ? -15.026 -5.636 20.625 1.00 98.38 74 THR A CA 1
ATOM 583 C C . THR A 1 74 ? -14.821 -6.433 19.357 1.00 98.38 74 THR A C 1
ATOM 585 O O . THR A 1 74 ? -15.224 -7.589 19.267 1.00 98.38 74 THR A O 1
ATOM 588 N N . LEU A 1 75 ? -14.141 -5.810 18.406 1.00 98.44 75 LEU A N 1
ATOM 589 C CA . LEU A 1 75 ? -13.679 -6.408 17.173 1.00 98.44 75 LEU A CA 1
ATOM 590 C C . LEU A 1 75 ? -12.187 -6.727 17.270 1.00 98.44 75 LEU A C 1
ATOM 592 O O . LEU A 1 75 ? -11.414 -5.914 17.773 1.00 98.44 75 LEU A O 1
ATOM 596 N N . VAL A 1 76 ? -11.773 -7.883 16.758 1.00 98.00 76 VAL A N 1
ATOM 597 C CA . VAL A 1 76 ? -10.365 -8.243 16.552 1.00 98.00 76 VAL A CA 1
ATOM 598 C C . VAL A 1 76 ? -10.160 -8.636 15.094 1.00 98.00 76 VAL A C 1
ATOM 600 O O . VAL A 1 76 ? -10.821 -9.555 14.603 1.00 98.00 76 VAL A O 1
ATOM 603 N N . VAL A 1 77 ? -9.239 -7.954 14.414 1.00 96.31 77 VAL A N 1
ATOM 604 C CA . VAL A 1 77 ? -8.858 -8.252 13.024 1.00 96.31 77 VAL A CA 1
ATOM 605 C C . VAL A 1 77 ? -8.036 -9.537 12.973 1.00 96.31 77 VAL A C 1
ATOM 607 O O . VAL A 1 77 ? -7.080 -9.695 13.731 1.00 96.31 77 VAL A O 1
ATOM 610 N N . LYS A 1 78 ? -8.399 -10.456 12.076 1.00 94.62 78 LYS A N 1
ATOM 611 C CA . LYS A 1 78 ? -7.771 -11.780 11.933 1.00 94.62 78 LYS A CA 1
ATOM 612 C C . LYS A 1 78 ? -6.998 -11.953 10.633 1.00 94.62 78 LYS A C 1
ATOM 614 O O . LYS A 1 78 ? -6.078 -12.765 10.597 1.00 94.62 78 LYS A O 1
ATOM 619 N N . ASP A 1 79 ? -7.350 -11.193 9.599 1.00 88.75 79 ASP A N 1
ATOM 620 C CA . ASP A 1 79 ? -6.671 -11.230 8.306 1.00 88.75 79 ASP A CA 1
ATOM 621 C C . ASP A 1 79 ? -6.331 -9.824 7.804 1.00 88.75 79 ASP A C 1
ATOM 623 O O . ASP A 1 79 ? -7.102 -8.880 7.985 1.00 88.75 79 ASP A O 1
ATOM 627 N N . TYR A 1 80 ? -5.165 -9.692 7.171 1.00 84.88 80 TYR A N 1
ATOM 628 C CA . TYR A 1 80 ? -4.697 -8.425 6.618 1.00 84.88 80 TYR A CA 1
ATOM 629 C C . TYR A 1 80 ? -5.262 -8.237 5.214 1.00 84.88 80 TYR A C 1
ATOM 631 O O . TYR A 1 80 ? -4.913 -8.978 4.292 1.00 84.88 80 TYR A O 1
ATOM 639 N N . LYS A 1 81 ? -6.104 -7.218 5.031 1.00 84.38 81 LYS A N 1
ATOM 640 C CA . LYS A 1 81 ? -6.729 -6.919 3.741 1.00 84.38 81 LYS A CA 1
ATOM 641 C C . LYS A 1 81 ? -6.697 -5.437 3.424 1.00 84.38 81 LYS A C 1
ATOM 643 O O . LYS A 1 81 ? -6.770 -4.588 4.311 1.00 84.38 81 LYS A O 1
ATOM 648 N N . ARG A 1 82 ? -6.716 -5.147 2.121 1.00 83.25 82 ARG A N 1
ATOM 649 C CA . ARG A 1 82 ? -6.949 -3.800 1.596 1.00 83.25 82 ARG A CA 1
ATOM 650 C C . ARG A 1 82 ? -8.230 -3.188 2.146 1.00 83.25 82 ARG A C 1
ATOM 652 O O . ARG A 1 82 ? -8.234 -2.007 2.456 1.00 83.25 82 ARG A O 1
ATOM 659 N N . ARG A 1 83 ? -9.298 -3.981 2.281 1.00 91.62 83 ARG A N 1
ATOM 660 C CA . ARG A 1 83 ? -10.601 -3.496 2.739 1.00 91.62 83 ARG A CA 1
ATOM 661 C C . ARG A 1 83 ? -11.413 -4.583 3.443 1.00 91.62 83 ARG A C 1
ATOM 663 O O . ARG A 1 83 ? -11.587 -5.666 2.889 1.00 91.62 83 ARG A O 1
ATOM 670 N N . ILE A 1 84 ? -11.959 -4.265 4.614 1.00 95.88 84 ILE A N 1
ATOM 671 C CA . ILE A 1 84 ? -12.925 -5.076 5.369 1.00 95.88 84 ILE A CA 1
ATOM 672 C C . ILE A 1 84 ? -14.103 -4.169 5.738 1.00 95.88 84 ILE A C 1
ATOM 674 O O . ILE A 1 84 ? -13.906 -3.074 6.262 1.00 95.88 84 ILE A O 1
ATOM 678 N N . VAL A 1 85 ? -15.332 -4.610 5.464 1.00 97.25 85 VAL A N 1
ATOM 679 C CA . VAL A 1 85 ? -16.548 -3.878 5.850 1.00 97.25 85 VAL A CA 1
ATOM 680 C C . VAL A 1 85 ? -17.124 -4.502 7.111 1.00 97.25 85 VAL A C 1
ATOM 682 O O . VAL A 1 85 ? -17.472 -5.684 7.121 1.00 97.25 85 VAL A O 1
ATOM 685 N N . ILE A 1 86 ? -17.249 -3.696 8.159 1.00 97.69 86 ILE A N 1
ATOM 686 C CA . ILE A 1 86 ? -17.957 -4.056 9.383 1.00 97.69 86 ILE A CA 1
ATOM 687 C C . ILE A 1 86 ? -19.376 -3.554 9.221 1.00 97.69 86 ILE A C 1
ATOM 689 O O . ILE A 1 86 ? -19.600 -2.350 9.200 1.00 97.69 86 ILE A O 1
ATOM 693 N N . ARG A 1 87 ? -20.323 -4.476 9.050 1.00 96.56 87 ARG A N 1
ATOM 694 C CA . ARG A 1 87 ? -21.698 -4.139 8.661 1.00 96.56 87 ARG A CA 1
ATOM 695 C C . ARG A 1 87 ? -22.428 -3.348 9.744 1.00 96.56 87 ARG A C 1
ATOM 697 O O . ARG A 1 87 ? -23.120 -2.387 9.423 1.00 96.56 87 ARG A O 1
ATOM 704 N N . HIS A 1 88 ? -22.257 -3.757 10.998 1.00 96.56 88 HIS A N 1
ATOM 705 C CA . HIS A 1 88 ? -22.726 -3.074 12.203 1.00 96.56 88 HIS A CA 1
ATOM 706 C C . HIS A 1 88 ? -22.029 -3.642 13.450 1.00 96.56 88 HIS A C 1
ATOM 708 O O . HIS A 1 88 ? -21.311 -4.637 13.349 1.00 96.56 88 HIS A O 1
ATOM 714 N N . PHE A 1 89 ? -22.270 -3.048 14.625 1.00 96.62 89 PHE A N 1
ATOM 715 C CA . PHE A 1 89 ? -21.683 -3.494 15.902 1.00 96.62 89 PHE A CA 1
ATOM 716 C C . PHE A 1 89 ? -22.663 -4.222 16.848 1.00 96.62 89 PHE A C 1
ATOM 718 O O . PHE A 1 89 ? -22.238 -4.745 17.873 1.00 96.62 89 PHE A O 1
ATOM 725 N N . GLU A 1 90 ? -23.958 -4.291 16.515 1.00 94.69 90 GLU A N 1
ATOM 726 C CA . GLU A 1 90 ? -25.022 -4.885 17.361 1.00 94.69 90 GLU A CA 1
ATOM 727 C C . GLU A 1 90 ? -25.185 -6.416 17.275 1.00 94.69 90 GLU A C 1
ATOM 729 O O . GLU A 1 90 ? -26.210 -6.967 17.679 1.00 94.69 90 GLU A O 1
ATOM 734 N N . GLU A 1 91 ? -24.203 -7.138 16.747 1.00 95.12 91 GLU A N 1
ATOM 735 C CA . GLU A 1 91 ? -24.259 -8.599 16.685 1.00 95.12 91 GLU A CA 1
ATOM 736 C C . GLU A 1 91 ? -22.859 -9.190 16.783 1.00 95.12 91 GLU A C 1
ATOM 738 O O . GLU A 1 91 ? -21.913 -8.671 16.192 1.00 95.12 91 GLU A O 1
ATOM 743 N N . SER A 1 92 ? -22.726 -10.295 17.516 1.00 97.50 92 SER A N 1
ATOM 744 C CA . SER A 1 92 ? -21.482 -11.057 17.525 1.00 97.50 92 SER A CA 1
ATOM 745 C C . SER A 1 92 ? -21.315 -11.796 16.200 1.00 97.50 92 SER A C 1
ATOM 747 O O . SER A 1 92 ? -22.216 -12.511 15.767 1.00 97.50 92 SER A O 1
ATOM 749 N N . GLN A 1 93 ? -20.155 -11.656 15.570 1.00 97.00 93 GLN A N 1
ATOM 750 C CA . GLN A 1 93 ? -19.865 -12.236 14.262 1.00 97.00 93 GLN A CA 1
ATOM 751 C C . GLN A 1 93 ? -18.484 -12.875 14.270 1.00 97.00 93 GLN A C 1
ATOM 753 O O . GLN A 1 93 ? -17.525 -12.312 14.789 1.00 97.00 93 GLN A O 1
ATOM 758 N N . GLU A 1 94 ? -18.373 -14.038 13.645 1.00 97.56 94 GLU A N 1
ATOM 759 C CA . GLU A 1 94 ? -17.106 -14.734 13.463 1.00 97.56 94 GLU A CA 1
ATOM 760 C C . GLU A 1 94 ? -16.926 -14.994 11.967 1.00 97.56 94 GLU A C 1
ATOM 762 O O . GLU A 1 94 ? -17.655 -15.784 11.371 1.00 97.56 94 GLU A O 1
ATOM 767 N N . THR A 1 95 ? -15.983 -14.297 11.335 1.00 96.44 95 THR A N 1
ATOM 768 C CA . THR A 1 95 ? -15.712 -14.413 9.889 1.00 96.44 95 THR A CA 1
ATOM 769 C C . THR A 1 95 ? -14.291 -14.908 9.656 1.00 96.44 95 THR A C 1
ATOM 771 O O . THR A 1 95 ? -13.581 -15.184 10.610 1.00 96.44 95 THR A O 1
ATOM 774 N N . THR A 1 96 ? -13.806 -15.030 8.423 1.00 95.38 96 THR A N 1
ATOM 775 C CA . THR A 1 96 ? -12.362 -15.250 8.202 1.00 95.38 96 THR A CA 1
ATOM 776 C C . THR A 1 96 ? -11.529 -14.015 8.545 1.00 95.38 96 THR A C 1
ATOM 778 O O . THR A 1 96 ? -10.383 -14.144 8.963 1.00 95.38 96 THR A O 1
ATOM 781 N N . ASP A 1 97 ? -12.123 -12.829 8.425 1.00 94.69 97 ASP A N 1
ATOM 782 C CA . ASP A 1 97 ? -11.400 -11.558 8.360 1.00 94.69 97 ASP A CA 1
ATOM 783 C C . ASP A 1 97 ? -11.312 -10.878 9.731 1.00 94.69 97 ASP A C 1
ATOM 785 O O . ASP A 1 97 ? -10.336 -10.197 10.041 1.00 94.69 97 ASP A O 1
ATOM 789 N N . TYR A 1 98 ? -12.321 -11.089 10.577 1.00 98.00 98 TYR A N 1
ATOM 790 C CA . TYR A 1 98 ? -12.403 -10.547 11.930 1.00 98.00 98 TYR A CA 1
ATOM 791 C C . TYR A 1 98 ? -13.312 -11.393 12.830 1.00 98.00 98 TYR A C 1
ATOM 793 O O . TYR A 1 98 ? -14.110 -12.209 12.361 1.00 98.00 98 TYR A O 1
ATOM 801 N N . SER A 1 99 ? -13.177 -11.176 14.134 1.00 98.31 99 SER A N 1
ATOM 802 C CA . SER A 1 99 ? -14.129 -11.610 15.162 1.00 98.31 99 SER A CA 1
ATOM 803 C C . SER A 1 99 ? -14.734 -10.373 15.815 1.00 98.31 99 SER A C 1
ATOM 805 O O . SER A 1 99 ? -14.020 -9.400 16.042 1.00 98.31 99 SER A O 1
ATOM 807 N N . LEU A 1 100 ? -16.030 -10.386 16.090 1.00 98.50 100 LEU A N 1
ATOM 808 C CA . LEU A 1 100 ? -16.775 -9.312 16.736 1.00 98.50 100 LEU A CA 1
ATOM 809 C C . LEU A 1 100 ? -17.588 -9.924 17.874 1.00 98.50 100 LEU A C 1
ATOM 811 O O . LEU A 1 100 ? -18.355 -10.859 17.661 1.00 98.50 100 LEU A O 1
ATOM 815 N N . GLN A 1 101 ? -17.420 -9.400 19.082 1.00 98.19 101 GLN A N 1
ATOM 816 C CA . GLN A 1 101 ? -18.173 -9.806 20.265 1.00 98.19 101 GLN A CA 1
ATOM 817 C C . GLN A 1 101 ? -18.985 -8.620 20.762 1.00 98.19 101 GLN A C 1
ATOM 819 O O . GLN A 1 101 ? -18.410 -7.614 21.174 1.00 98.19 101 GLN A O 1
ATOM 824 N N . TYR A 1 102 ? -20.308 -8.744 20.708 1.00 97.88 102 TYR A N 1
ATOM 825 C CA . TYR A 1 102 ? -21.251 -7.730 21.157 1.00 97.88 102 TYR A CA 1
ATOM 826 C C . TYR A 1 102 ? -21.854 -8.106 22.515 1.00 97.88 102 TYR A C 1
ATOM 828 O O . TYR A 1 102 ? -22.294 -9.237 22.736 1.00 97.88 102 TYR A O 1
ATOM 836 N N . HIS A 1 103 ? -21.900 -7.131 23.419 1.00 96.94 103 HIS A N 1
ATOM 837 C CA . HIS A 1 103 ? -22.491 -7.237 24.743 1.00 96.94 103 HIS A CA 1
ATOM 838 C C . HIS A 1 103 ? -23.677 -6.280 24.845 1.00 96.94 103 HIS A C 1
ATOM 840 O O . HIS A 1 103 ? -23.509 -5.062 24.840 1.00 96.94 103 HIS A O 1
ATOM 846 N N . ARG A 1 104 ? -24.880 -6.856 24.932 1.00 95.38 104 ARG A N 1
ATOM 847 C CA . ARG A 1 104 ? -26.146 -6.124 24.841 1.00 95.38 104 ARG A CA 1
ATOM 848 C C . ARG A 1 104 ? -26.683 -5.656 26.190 1.00 95.38 104 ARG A C 1
ATOM 850 O O . ARG A 1 104 ? -26.731 -6.433 27.144 1.00 95.38 104 ARG A O 1
ATOM 857 N N . LYS A 1 105 ? -27.262 -4.454 26.191 1.00 92.50 105 LYS A N 1
ATOM 858 C CA . LYS A 1 105 ? -28.193 -3.954 27.208 1.00 92.50 105 LYS A CA 1
ATOM 859 C C . LYS A 1 105 ? -29.457 -3.354 26.582 1.00 92.50 105 LYS A C 1
ATOM 861 O O . LYS A 1 105 ? -30.550 -3.837 26.871 1.00 92.50 105 LYS A O 1
ATOM 866 N N . ASN A 1 106 ? -29.333 -2.353 25.714 1.00 92.25 106 ASN A N 1
ATOM 867 C CA . ASN A 1 106 ? -30.440 -1.646 25.061 1.00 92.25 106 ASN A CA 1
ATOM 868 C C . ASN A 1 106 ? -30.184 -1.262 23.577 1.00 92.25 106 ASN A C 1
ATOM 870 O O . ASN A 1 106 ? -31.045 -0.617 22.970 1.00 92.25 106 ASN A O 1
ATOM 874 N N . GLY A 1 107 ? -29.069 -1.698 22.986 1.00 92.06 107 GLY A N 1
ATOM 875 C CA . GLY A 1 107 ? -28.688 -1.445 21.588 1.00 92.06 107 GLY A CA 1
ATOM 876 C C . GLY A 1 107 ? -27.514 -0.470 21.479 1.00 92.06 107 GLY A C 1
ATOM 877 O O . GLY A 1 107 ? -27.368 0.401 22.319 1.00 92.06 107 GLY A O 1
ATOM 878 N N . LEU A 1 108 ? -26.691 -0.611 20.444 1.00 91.88 108 LEU A N 1
ATOM 879 C CA . LEU A 1 108 ? -25.431 0.109 20.232 1.00 91.88 108 LEU A CA 1
ATOM 880 C C . LEU A 1 108 ? -25.397 0.927 18.928 1.00 91.88 108 LEU A C 1
ATOM 882 O O . LEU A 1 108 ? -24.633 1.884 18.817 1.00 91.88 108 LEU A O 1
ATOM 886 N N . ASN A 1 109 ? -26.202 0.568 17.926 1.00 90.06 109 ASN A N 1
ATOM 887 C CA . ASN A 1 109 ? -26.181 1.214 16.615 1.00 90.06 109 ASN A CA 1
ATOM 888 C C . ASN A 1 109 ? -26.757 2.630 16.715 1.00 90.06 109 ASN A C 1
ATOM 890 O O . ASN A 1 109 ? -27.945 2.796 16.994 1.00 90.06 109 ASN A O 1
ATOM 894 N N . GLY A 1 110 ? -25.942 3.643 16.412 1.00 88.56 110 GLY A N 1
ATOM 895 C CA . GLY A 1 110 ? -26.329 5.042 16.604 1.00 88.56 110 GLY A CA 1
ATOM 896 C C . GLY A 1 110 ? -26.372 5.423 18.085 1.00 88.56 110 GLY A C 1
ATOM 897 O O . GLY A 1 110 ? -27.214 6.205 18.503 1.00 88.56 110 GLY A O 1
ATOM 898 N N . LYS A 1 111 ? -25.528 4.793 18.911 1.00 92.00 111 LYS A N 1
ATOM 899 C CA . LYS A 1 111 ? -25.319 5.167 20.321 1.00 92.00 111 LYS A CA 1
ATOM 900 C C . LYS A 1 111 ? -23.857 5.122 20.744 1.00 92.00 111 LYS A C 1
ATOM 902 O O . LYS A 1 111 ? -23.531 5.268 21.913 1.00 92.00 111 LYS A O 1
ATOM 907 N N . ILE A 1 112 ? -22.943 4.873 19.806 1.00 94.06 112 ILE A N 1
ATOM 908 C CA . ILE A 1 112 ? -21.519 4.798 20.125 1.00 94.06 112 ILE A CA 1
ATOM 909 C C . ILE A 1 112 ? -21.058 6.188 20.580 1.00 94.06 112 ILE A C 1
ATOM 911 O O . ILE A 1 112 ? -21.064 7.143 19.804 1.00 94.06 112 ILE A O 1
ATOM 915 N N . SER A 1 113 ? -20.624 6.275 21.837 1.00 93.31 113 SER A N 1
ATOM 916 C CA . SER A 1 113 ? -20.068 7.484 22.452 1.00 93.31 113 SER A CA 1
ATOM 917 C C . SER A 1 113 ? -18.563 7.377 22.715 1.00 93.31 113 SER A C 1
ATOM 919 O O . SER A 1 113 ? -17.919 8.382 23.021 1.00 93.31 113 SER A O 1
ATOM 921 N N . ARG A 1 114 ? -17.964 6.182 22.623 1.00 94.25 114 ARG A N 1
ATOM 922 C CA . ARG A 1 114 ? -16.511 6.010 22.765 1.00 94.25 114 ARG A CA 1
ATOM 923 C C . ARG A 1 114 ? -15.956 4.952 21.830 1.00 94.25 114 ARG A C 1
ATOM 925 O O . ARG A 1 114 ? -16.524 3.874 21.691 1.00 94.25 114 ARG A O 1
ATOM 932 N N . ILE A 1 115 ? -14.784 5.246 21.280 1.00 94.94 115 ILE A N 1
ATOM 933 C CA . ILE A 1 115 ? -13.981 4.322 20.480 1.00 94.94 115 ILE A CA 1
ATOM 934 C C . ILE A 1 115 ? -12.633 4.133 21.167 1.00 94.94 115 ILE A C 1
ATOM 936 O O . ILE A 1 115 ? -11.989 5.107 21.562 1.00 94.94 115 ILE A O 1
ATOM 940 N N . VAL A 1 116 ? -12.198 2.886 21.290 1.00 94.25 116 VAL A N 1
ATOM 941 C CA . VAL A 1 116 ? -10.850 2.508 21.703 1.00 94.25 116 VAL A CA 1
ATOM 942 C C . VAL A 1 116 ? -10.245 1.649 20.604 1.00 94.25 116 VAL A C 1
ATOM 944 O O . VAL A 1 116 ? -10.818 0.628 20.237 1.00 94.25 116 VAL A O 1
ATOM 947 N N . ILE A 1 117 ? -9.097 2.056 20.076 1.00 93.94 117 ILE A N 1
ATOM 948 C CA . ILE A 1 117 ? -8.329 1.268 19.107 1.00 93.94 117 ILE A CA 1
ATOM 949 C C . ILE A 1 117 ? -7.020 0.905 19.788 1.00 93.94 117 ILE A C 1
ATOM 951 O O . ILE A 1 117 ? -6.354 1.788 20.320 1.00 93.94 117 ILE A O 1
ATOM 955 N N . ASP A 1 118 ? -6.677 -0.376 19.776 1.00 92.06 118 ASP A N 1
ATOM 956 C CA . ASP A 1 118 ? -5.396 -0.916 20.217 1.00 92.06 118 ASP A CA 1
ATOM 957 C C . ASP A 1 118 ? -4.839 -1.792 19.094 1.00 92.06 118 ASP A C 1
ATOM 959 O O . ASP A 1 118 ? -5.356 -2.872 18.802 1.00 92.06 118 ASP A O 1
ATOM 963 N N . ALA A 1 119 ? -3.836 -1.285 18.390 1.00 89.25 119 ALA A N 1
ATOM 964 C CA . ALA A 1 119 ? -3.226 -1.952 17.256 1.00 89.25 119 ALA A CA 1
ATOM 965 C C . ALA A 1 119 ? -1.786 -2.354 17.585 1.00 89.25 119 ALA A C 1
ATOM 967 O O . ALA A 1 119 ? -1.023 -1.524 18.085 1.00 89.25 119 ALA A O 1
ATOM 968 N N . PRO A 1 120 ? -1.371 -3.591 17.261 1.00 84.06 120 PRO A N 1
ATOM 969 C CA . PRO A 1 120 ? 0.033 -3.955 17.325 1.00 84.06 120 PRO A CA 1
ATOM 970 C C . PRO A 1 120 ? 0.817 -3.243 16.213 1.00 84.06 120 PRO A C 1
ATOM 972 O O . PRO A 1 120 ? 0.228 -2.710 15.265 1.00 84.06 120 PRO A O 1
ATOM 975 N N . PRO A 1 121 ? 2.158 -3.286 16.270 1.00 74.81 121 PRO A N 1
ATOM 976 C CA . PRO A 1 121 ? 2.960 -2.913 15.124 1.00 74.81 121 PRO A CA 1
ATOM 977 C C . PRO A 1 121 ? 2.580 -3.756 13.894 1.00 74.81 121 PRO A C 1
ATOM 979 O O . PRO A 1 121 ? 2.528 -4.986 13.966 1.00 74.81 121 PRO A O 1
ATOM 982 N N . GLN A 1 122 ? 2.361 -3.088 12.764 1.00 71.12 122 GLN A N 1
ATOM 983 C CA . GLN A 1 122 ? 2.313 -3.652 11.426 1.00 71.12 122 GLN A CA 1
ATOM 984 C C . GLN A 1 122 ? 3.531 -4.527 11.199 1.00 71.12 122 GLN A C 1
ATOM 986 O O . GLN A 1 122 ? 4.690 -4.117 11.333 1.00 71.12 122 GLN A O 1
ATOM 991 N N . GLN A 1 123 ? 3.254 -5.755 10.805 1.00 71.00 123 GLN A N 1
ATOM 992 C CA . GLN A 1 123 ? 4.301 -6.713 10.537 1.00 71.00 123 GLN A CA 1
ATOM 993 C C . GLN A 1 123 ? 4.916 -6.436 9.167 1.00 71.00 123 GLN A C 1
ATOM 995 O O . GLN A 1 123 ? 4.264 -5.981 8.230 1.00 71.00 123 GLN A O 1
ATOM 1000 N N . LYS A 1 124 ? 6.186 -6.806 8.998 1.00 66.88 124 LYS A N 1
ATOM 1001 C CA . LYS A 1 124 ? 6.916 -6.680 7.727 1.00 66.88 124 LYS A CA 1
ATOM 1002 C C . LYS A 1 124 ? 6.147 -7.245 6.521 1.00 66.88 124 LYS A C 1
ATOM 1004 O O . LYS A 1 124 ? 6.205 -6.680 5.436 1.00 66.88 124 LYS A O 1
ATOM 1009 N N . ARG A 1 125 ? 5.428 -8.358 6.706 1.00 68.81 125 ARG A N 1
ATOM 1010 C CA . ARG A 1 125 ? 4.596 -8.980 5.663 1.00 68.81 125 ARG A CA 1
ATOM 1011 C C . ARG A 1 125 ? 3.435 -8.078 5.227 1.00 68.81 125 ARG A C 1
ATOM 1013 O O . ARG A 1 125 ? 3.119 -8.047 4.045 1.00 68.81 125 ARG A O 1
ATOM 1020 N N . GLU A 1 126 ? 2.836 -7.353 6.162 1.00 72.19 126 GLU A N 1
ATOM 1021 C CA . GLU A 1 126 ? 1.722 -6.432 5.920 1.00 72.19 126 GLU A CA 1
ATOM 1022 C C . GLU A 1 126 ? 2.209 -5.187 5.171 1.00 72.19 126 GLU A C 1
ATOM 1024 O O . GLU A 1 126 ? 1.594 -4.790 4.189 1.00 72.19 126 GLU A O 1
ATOM 1029 N N . LEU A 1 127 ? 3.382 -4.648 5.534 1.00 70.50 127 LEU A N 1
ATOM 1030 C CA . LEU A 1 127 ? 4.023 -3.565 4.776 1.00 70.50 127 LEU A CA 1
ATOM 1031 C C . LEU A 1 127 ? 4.316 -3.985 3.328 1.00 70.50 127 LEU A C 1
ATOM 1033 O O . LEU A 1 127 ? 4.044 -3.231 2.402 1.00 70.50 127 LEU A O 1
ATOM 1037 N N . LEU A 1 128 ? 4.839 -5.195 3.111 1.00 71.94 128 LEU A N 1
ATOM 1038 C CA . LEU A 1 128 ? 5.097 -5.699 1.757 1.00 71.94 128 LEU A CA 1
ATOM 1039 C C . LEU A 1 128 ? 3.806 -5.889 0.947 1.00 71.94 128 LEU A C 1
ATOM 1041 O O . LEU A 1 128 ? 3.806 -5.627 -0.255 1.00 71.94 128 LEU A O 1
ATOM 1045 N N . ALA A 1 129 ? 2.717 -6.324 1.587 1.00 73.62 129 ALA A N 1
ATOM 1046 C CA . ALA A 1 129 ? 1.406 -6.415 0.950 1.00 73.62 129 ALA A CA 1
ATOM 1047 C C . ALA A 1 129 ? 0.861 -5.024 0.590 1.00 73.62 129 ALA A C 1
ATOM 1049 O O . ALA A 1 129 ? 0.421 -4.824 -0.535 1.00 73.62 129 ALA A O 1
ATOM 1050 N N . TYR A 1 130 ? 0.997 -4.045 1.487 1.00 74.62 130 TYR A N 1
ATOM 1051 C CA . TYR A 1 130 ? 0.623 -2.660 1.217 1.00 74.62 130 TYR A CA 1
ATOM 1052 C C . TYR A 1 130 ? 1.395 -2.058 0.039 1.00 74.62 130 TYR A C 1
ATOM 1054 O O . TYR A 1 130 ? 0.793 -1.519 -0.883 1.00 74.62 130 TYR A O 1
ATOM 1062 N N . VAL A 1 131 ? 2.727 -2.192 0.032 1.00 74.38 131 VAL A N 1
ATOM 1063 C CA . VAL A 1 131 ? 3.577 -1.706 -1.070 1.00 74.38 131 VAL A CA 1
ATOM 1064 C C . VAL A 1 131 ? 3.147 -2.348 -2.392 1.00 74.38 131 VAL A C 1
ATOM 1066 O O . VAL A 1 131 ? 3.071 -1.673 -3.415 1.00 74.38 131 VAL A O 1
ATOM 1069 N N . ARG A 1 132 ? 2.833 -3.648 -2.377 1.00 76.81 132 ARG A N 1
ATOM 1070 C CA . ARG A 1 132 ? 2.329 -4.355 -3.557 1.00 76.81 132 ARG A CA 1
ATOM 1071 C C . ARG A 1 132 ? 0.992 -3.788 -4.038 1.00 76.81 132 ARG A C 1
ATOM 1073 O O . ARG A 1 132 ? 0.828 -3.627 -5.243 1.00 76.81 132 ARG A O 1
ATOM 1080 N N . ASP A 1 133 ? 0.070 -3.483 -3.132 1.00 77.44 133 ASP A N 1
ATOM 1081 C CA . ASP A 1 133 ? -1.232 -2.910 -3.480 1.00 77.44 133 ASP A CA 1
ATOM 1082 C C . ASP A 1 133 ? -1.100 -1.488 -4.045 1.00 77.44 133 ASP A C 1
ATOM 1084 O O . ASP A 1 133 ? -1.762 -1.164 -5.026 1.00 77.44 133 ASP A O 1
ATOM 1088 N N . GLN A 1 134 ? -0.180 -0.673 -3.522 1.00 77.94 134 GLN A N 1
ATOM 1089 C CA . GLN A 1 134 ? 0.133 0.640 -4.106 1.00 77.94 134 GLN A CA 1
ATOM 1090 C C . GLN A 1 134 ? 0.720 0.517 -5.518 1.00 77.94 134 GLN A C 1
ATOM 1092 O O . GLN A 1 134 ? 0.345 1.257 -6.420 1.00 77.94 134 GLN A O 1
ATOM 1097 N N . ILE A 1 135 ? 1.588 -0.469 -5.752 1.00 79.94 135 ILE A N 1
ATOM 1098 C CA . ILE A 1 135 ? 2.104 -0.756 -7.097 1.00 79.94 135 ILE A CA 1
ATOM 1099 C C . ILE A 1 135 ? 0.982 -1.217 -8.035 1.00 79.94 135 ILE A C 1
ATOM 1101 O O . ILE A 1 135 ? 0.964 -0.823 -9.195 1.00 79.94 135 ILE A O 1
ATOM 1105 N N . LEU A 1 136 ? 0.044 -2.039 -7.557 1.00 77.88 136 LEU A N 1
ATOM 1106 C CA . LEU A 1 136 ? -1.120 -2.464 -8.342 1.00 77.88 136 LEU A CA 1
ATOM 1107 C C . LEU A 1 136 ? -2.002 -1.279 -8.756 1.00 77.88 136 LEU A C 1
ATOM 1109 O O . LEU A 1 136 ? -2.495 -1.261 -9.883 1.00 77.88 136 LEU A O 1
ATOM 1113 N N . GLU A 1 137 ? -2.211 -0.324 -7.848 1.00 79.12 137 GLU A N 1
ATOM 1114 C CA . GLU A 1 137 ? -3.002 0.885 -8.097 1.00 79.12 137 GLU A CA 1
ATOM 1115 C C . GLU A 1 137 ? -2.323 1.820 -9.110 1.00 79.12 137 GLU A C 1
ATOM 1117 O O . GLU A 1 137 ? -2.984 2.276 -10.040 1.00 79.12 137 GLU A O 1
ATOM 1122 N N . GLU A 1 138 ? -1.018 2.059 -8.965 1.00 78.31 138 GLU A N 1
ATOM 1123 C CA . GLU A 1 138 ? -0.277 3.036 -9.778 1.00 78.31 138 GLU A CA 1
ATOM 1124 C C . GLU A 1 138 ? 0.199 2.483 -11.132 1.00 78.31 138 GLU A C 1
ATOM 1126 O O . GLU A 1 138 ? 0.189 3.184 -12.140 1.00 78.31 138 GLU A O 1
ATOM 1131 N N . VAL A 1 139 ? 0.630 1.218 -11.180 1.00 80.12 139 VAL A N 1
ATOM 1132 C CA . VAL A 1 139 ? 1.344 0.657 -12.345 1.00 80.12 139 VAL A CA 1
ATOM 1133 C C . VAL A 1 139 ? 0.419 -0.136 -13.264 1.00 80.12 139 VAL A C 1
ATOM 1135 O O . VAL A 1 139 ? 0.611 -0.147 -14.485 1.00 80.12 139 VAL A O 1
ATOM 1138 N N . GLY A 1 140 ? -0.587 -0.801 -12.697 1.00 74.81 140 GLY A N 1
ATOM 1139 C CA . GLY A 1 140 ? -1.628 -1.487 -13.451 1.00 74.81 140 GLY A CA 1
ATOM 1140 C C . GLY A 1 140 ? -2.101 -2.793 -12.806 1.00 74.81 140 GLY A C 1
ATOM 1141 O O . GLY A 1 140 ? -1.339 -3.475 -12.111 1.00 74.81 140 GLY A O 1
ATOM 1142 N N . PRO A 1 141 ? -3.358 -3.196 -13.069 1.00 73.31 141 PRO A N 1
ATOM 1143 C CA . PRO A 1 141 ? -3.877 -4.460 -12.579 1.00 73.31 141 PRO A CA 1
ATOM 1144 C C . PRO A 1 141 ? -3.201 -5.609 -13.343 1.00 73.31 141 PRO A C 1
ATOM 1146 O O . PRO A 1 141 ? -3.497 -5.863 -14.510 1.00 73.31 141 PRO A O 1
ATOM 1149 N N . PHE A 1 142 ? -2.284 -6.331 -12.692 1.00 77.19 142 PHE A N 1
ATOM 1150 C CA . PHE A 1 142 ? -1.651 -7.514 -13.282 1.00 77.19 142 PHE A CA 1
ATOM 1151 C C . PHE A 1 142 ? -2.689 -8.639 -13.386 1.00 77.19 142 PHE A C 1
ATOM 1153 O O . PHE A 1 142 ? -2.887 -9.396 -12.441 1.00 77.19 142 PHE A O 1
ATOM 1160 N N . LEU A 1 143 ? -3.399 -8.718 -14.512 1.00 78.88 143 LEU A N 1
ATOM 1161 C CA . LEU A 1 143 ? -4.457 -9.708 -14.770 1.00 78.88 143 LEU A CA 1
ATOM 1162 C C . LEU A 1 143 ? -4.005 -10.815 -15.731 1.00 78.88 143 LEU A C 1
ATOM 1164 O O . LEU A 1 143 ? -4.657 -11.852 -15.846 1.00 78.88 143 LEU A O 1
ATOM 1168 N N . LEU A 1 144 ? -2.878 -10.621 -16.416 1.00 79.38 144 LEU A N 1
ATOM 1169 C CA . LEU A 1 144 ? -2.348 -11.565 -17.392 1.00 79.38 144 LEU A CA 1
ATOM 1170 C C . LEU A 1 144 ? -1.359 -12.533 -16.736 1.00 79.38 144 LEU A C 1
ATOM 1172 O O . LEU A 1 144 ? -0.816 -12.280 -15.657 1.00 79.38 144 LEU A O 1
ATOM 1176 N N . LYS A 1 145 ? -1.125 -13.674 -17.399 1.00 82.56 145 LYS A N 1
ATOM 1177 C CA . LYS A 1 145 ? -0.146 -14.698 -16.979 1.00 82.56 145 LYS A CA 1
ATOM 1178 C C . LYS A 1 145 ? -0.314 -15.141 -15.513 1.00 82.56 145 LYS A C 1
ATOM 1180 O O . LYS A 1 145 ? 0.659 -15.267 -14.782 1.00 82.56 145 LYS A O 1
ATOM 1185 N N . GLY A 1 146 ? -1.555 -15.354 -15.069 1.00 78.81 146 GLY A N 1
ATOM 1186 C CA . GLY A 1 146 ? -1.838 -15.773 -13.689 1.00 78.81 146 GLY A CA 1
ATOM 1187 C C . GLY A 1 146 ? -1.588 -14.681 -12.644 1.00 78.81 146 GLY A C 1
ATOM 1188 O O . GLY A 1 146 ? -1.231 -14.985 -11.511 1.00 78.81 146 GLY A O 1
ATOM 1189 N N . GLY A 1 147 ? -1.742 -13.412 -13.027 1.00 77.56 147 GLY A N 1
ATOM 1190 C CA . GLY A 1 147 ? -1.552 -12.269 -12.135 1.00 77.56 147 GLY A CA 1
ATOM 1191 C C . GLY A 1 147 ? -0.111 -11.760 -12.045 1.00 77.56 147 GLY A C 1
ATOM 1192 O O . GLY A 1 147 ? 0.268 -11.096 -11.077 1.00 77.56 147 GLY A O 1
ATOM 1193 N N . GLN A 1 148 ? 0.716 -12.132 -13.025 1.00 85.56 148 GLN A N 1
ATOM 1194 C CA . GLN A 1 148 ? 2.151 -11.844 -13.054 1.00 85.56 148 GLN A CA 1
ATOM 1195 C C . GLN A 1 148 ? 2.524 -10.737 -14.036 1.00 85.56 148 GLN A C 1
ATOM 1197 O O . GLN A 1 148 ? 3.676 -10.310 -14.045 1.00 85.56 148 GLN A O 1
ATOM 1202 N N . ALA A 1 149 ? 1.590 -10.299 -14.879 1.00 88.12 149 ALA A N 1
ATOM 1203 C CA . ALA A 1 149 ? 1.857 -9.286 -15.883 1.00 88.12 149 ALA A CA 1
ATOM 1204 C C . ALA A 1 149 ? 0.638 -8.404 -16.161 1.00 88.12 149 ALA A C 1
ATOM 1206 O O . ALA A 1 149 ? -0.511 -8.839 -16.044 1.00 88.12 149 ALA A O 1
ATOM 1207 N N . SER A 1 150 ? 0.921 -7.172 -16.571 1.00 89.69 150 SER A N 1
ATOM 1208 C CA . SER A 1 150 ? -0.033 -6.217 -17.121 1.00 89.69 150 SER A CA 1
ATOM 1209 C C . SER A 1 150 ? 0.485 -5.781 -18.484 1.00 89.69 150 SER A C 1
ATOM 1211 O O . SER A 1 150 ? 1.666 -5.456 -18.618 1.00 89.69 150 SER A O 1
ATOM 1213 N N . GLU A 1 151 ? -0.382 -5.793 -19.490 1.00 91.50 151 GLU A N 1
ATOM 1214 C CA . GLU A 1 151 ? -0.080 -5.254 -20.816 1.00 91.50 151 GLU A CA 1
ATOM 1215 C C . GLU A 1 151 ? -0.772 -3.905 -20.981 1.00 91.50 151 GLU A C 1
ATOM 1217 O O . GLU A 1 151 ? -1.856 -3.679 -20.444 1.00 91.50 151 GLU A O 1
ATOM 1222 N N . PHE A 1 152 ? -0.116 -2.994 -21.685 1.00 89.69 152 PHE A N 1
ATOM 1223 C CA . PHE A 1 152 ? -0.613 -1.650 -21.932 1.00 89.69 152 PHE A CA 1
ATOM 1224 C C . PHE A 1 152 ? -0.099 -1.140 -23.276 1.00 89.69 152 PHE A C 1
ATOM 1226 O O . PHE A 1 152 ? 0.885 -1.646 -23.818 1.00 89.69 152 PHE A O 1
ATOM 1233 N N . GLU A 1 153 ? -0.777 -0.138 -23.822 1.00 90.31 153 GLU A N 1
ATOM 1234 C CA . GLU A 1 153 ? -0.397 0.496 -25.078 1.00 90.31 153 GLU A CA 1
ATOM 1235 C C . GLU A 1 153 ? 0.179 1.887 -24.811 1.00 90.31 153 GLU A C 1
ATOM 1237 O O . GLU A 1 153 ? -0.323 2.630 -23.968 1.00 90.31 153 GLU A O 1
ATOM 1242 N N . SER A 1 154 ? 1.241 2.240 -25.527 1.00 88.06 154 SER A N 1
ATOM 1243 C CA . SER A 1 154 ? 1.775 3.598 -25.564 1.00 88.06 154 SER A CA 1
ATOM 1244 C C . SER A 1 154 ? 2.223 3.915 -26.982 1.00 88.06 154 SER A C 1
ATOM 1246 O O . SER A 1 154 ? 2.947 3.134 -27.596 1.00 88.06 154 SER A O 1
ATOM 1248 N N . SER A 1 155 ? 1.774 5.050 -27.520 1.00 87.19 155 SER A N 1
ATOM 1249 C CA . SER A 1 155 ? 2.118 5.504 -28.874 1.00 87.19 155 SER A CA 1
ATOM 1250 C C . SER A 1 155 ? 1.928 4.430 -29.962 1.00 87.19 155 SER A C 1
ATOM 1252 O O . SER A 1 155 ? 2.784 4.273 -30.829 1.00 87.19 155 SER A O 1
ATOM 1254 N N . ASN A 1 156 ? 0.811 3.692 -29.918 1.00 86.94 156 ASN A N 1
ATOM 1255 C CA . ASN A 1 156 ? 0.477 2.579 -30.823 1.00 86.94 156 ASN A CA 1
ATOM 1256 C C . ASN A 1 156 ? 1.425 1.365 -30.751 1.00 86.94 156 ASN A C 1
ATOM 1258 O O . ASN A 1 156 ? 1.493 0.567 -31.687 1.00 86.94 156 ASN A O 1
ATOM 1262 N N . HIS A 1 157 ? 2.169 1.219 -29.654 1.00 89.44 157 HIS A N 1
ATOM 1263 C CA . HIS A 1 157 ? 3.011 0.062 -29.372 1.00 89.44 157 HIS A CA 1
ATOM 1264 C C . HIS A 1 157 ? 2.555 -0.638 -28.097 1.00 89.44 157 HIS A C 1
ATOM 1266 O O . HIS A 1 157 ? 2.133 0.003 -27.134 1.00 89.44 157 HIS A O 1
ATOM 1272 N N . HIS A 1 158 ? 2.657 -1.964 -28.091 1.00 92.19 158 HIS A N 1
ATOM 1273 C CA . HIS A 1 158 ? 2.258 -2.789 -26.961 1.00 92.19 158 HIS A CA 1
ATOM 1274 C C . HIS A 1 158 ? 3.451 -3.074 -26.059 1.00 92.19 158 HIS A C 1
ATOM 1276 O O . HIS A 1 158 ? 4.535 -3.442 -26.515 1.00 92.19 158 HIS A O 1
ATOM 1282 N N . TYR A 1 159 ? 3.227 -2.945 -24.762 1.00 93.38 159 TYR A N 1
ATOM 1283 C CA . TYR A 1 159 ? 4.221 -3.190 -23.738 1.00 93.38 159 TYR A CA 1
ATOM 1284 C C . TYR A 1 159 ? 3.645 -4.103 -22.674 1.00 93.38 159 TYR A C 1
ATOM 1286 O O . TYR A 1 159 ? 2.435 -4.162 -22.456 1.00 93.38 159 TYR A O 1
ATOM 1294 N N . ARG A 1 160 ? 4.538 -4.793 -21.978 1.00 93.38 160 ARG A N 1
ATOM 1295 C CA . ARG A 1 160 ? 4.227 -5.602 -20.809 1.00 93.38 160 ARG A CA 1
ATOM 1296 C C . ARG A 1 160 ? 5.093 -5.151 -19.656 1.00 93.38 160 ARG A C 1
ATOM 1298 O O . ARG A 1 160 ? 6.282 -4.916 -19.836 1.00 93.38 160 ARG A O 1
ATOM 1305 N N . ILE A 1 161 ? 4.519 -5.094 -18.466 1.00 93.06 161 ILE A N 1
ATOM 1306 C CA . ILE A 1 161 ? 5.266 -5.017 -17.216 1.00 93.06 161 ILE A CA 1
ATOM 1307 C C . ILE A 1 161 ? 4.911 -6.222 -16.356 1.00 93.06 161 ILE A C 1
ATOM 1309 O O . ILE A 1 161 ? 3.741 -6.570 -16.183 1.00 93.06 161 ILE A O 1
ATOM 1313 N N . TRP A 1 162 ? 5.940 -6.888 -15.852 1.00 92.00 162 TRP A N 1
ATOM 1314 C CA . TRP A 1 162 ? 5.801 -7.979 -14.901 1.00 92.00 162 TRP A CA 1
ATOM 1315 C C . TRP A 1 162 ? 5.637 -7.413 -13.498 1.00 92.00 162 TRP A C 1
ATOM 1317 O O . TRP A 1 162 ? 6.261 -6.401 -13.176 1.00 92.00 162 TRP A O 1
ATOM 1327 N N . THR A 1 163 ? 4.833 -8.081 -12.669 1.00 87.19 163 THR A N 1
ATOM 1328 C CA . THR A 1 163 ? 4.567 -7.676 -11.285 1.00 87.19 163 THR A CA 1
ATOM 1329 C C . THR A 1 163 ? 5.884 -7.387 -10.567 1.00 87.19 163 THR A C 1
ATOM 1331 O O . THR A 1 163 ? 6.684 -8.316 -10.390 1.00 87.19 163 THR A O 1
ATOM 1334 N N . PRO A 1 164 ? 6.132 -6.131 -10.153 1.00 90.50 164 PRO A N 1
ATOM 1335 C CA . PRO A 1 164 ? 7.364 -5.790 -9.470 1.00 90.50 164 PRO A CA 1
ATOM 1336 C C . PRO A 1 164 ? 7.524 -6.608 -8.190 1.00 90.50 164 PRO A C 1
ATOM 1338 O O . PRO A 1 164 ? 6.557 -6.841 -7.459 1.00 90.50 164 PRO A O 1
ATOM 1341 N N . SER A 1 165 ? 8.747 -7.046 -7.903 1.00 86.88 165 SER A N 1
ATOM 1342 C CA . SER A 1 165 ? 9.055 -7.732 -6.651 1.00 86.88 165 SER A CA 1
ATOM 1343 C C . SER A 1 165 ? 9.721 -6.779 -5.671 1.00 86.88 165 SER A C 1
ATOM 1345 O O . SER A 1 165 ? 10.582 -5.985 -6.046 1.00 86.88 165 SER A O 1
ATOM 1347 N N . ILE A 1 166 ? 9.316 -6.869 -4.404 1.00 86.44 166 ILE A N 1
ATOM 1348 C CA . ILE A 1 166 ? 9.837 -6.044 -3.317 1.00 86.44 166 ILE A CA 1
ATOM 1349 C C . ILE A 1 166 ? 10.575 -6.946 -2.343 1.00 86.44 166 ILE A C 1
ATOM 1351 O O . ILE A 1 166 ? 9.985 -7.835 -1.726 1.00 86.44 166 ILE A O 1
ATOM 1355 N N . THR A 1 167 ? 11.873 -6.705 -2.201 1.00 85.81 167 THR A N 1
ATOM 1356 C CA . THR A 1 167 ? 12.753 -7.502 -1.352 1.00 85.81 167 THR A CA 1
ATOM 1357 C C . THR A 1 167 ? 13.424 -6.613 -0.308 1.00 85.81 167 THR A C 1
ATOM 1359 O O . THR A 1 167 ? 14.052 -5.622 -0.657 1.00 85.81 167 THR A O 1
ATOM 1362 N N . PRO A 1 168 ? 13.345 -6.945 0.984 1.00 81.50 168 PRO A N 1
ATOM 1363 C CA . PRO A 1 168 ? 14.133 -6.280 2.016 1.00 81.50 168 PRO A CA 1
ATOM 1364 C C . PRO A 1 168 ? 15.630 -6.492 1.787 1.00 81.50 168 PRO A C 1
ATOM 1366 O O . PRO A 1 168 ? 16.056 -7.619 1.540 1.00 81.50 168 PRO A O 1
ATOM 1369 N N . ILE A 1 169 ? 16.433 -5.442 1.942 1.00 82.19 169 ILE A N 1
ATOM 1370 C CA . ILE A 1 169 ? 17.892 -5.535 1.796 1.00 82.19 169 ILE A CA 1
ATOM 1371 C C . ILE A 1 169 ? 18.590 -5.680 3.151 1.00 82.19 169 ILE A C 1
ATOM 1373 O O . ILE A 1 169 ? 18.122 -5.183 4.182 1.00 82.19 169 ILE A O 1
ATOM 1377 N N . ALA A 1 170 ? 19.720 -6.392 3.158 1.00 72.44 170 ALA A N 1
ATOM 1378 C CA . ALA A 1 170 ? 20.560 -6.526 4.342 1.00 72.44 170 ALA A CA 1
ATOM 1379 C C . ALA A 1 170 ? 21.039 -5.139 4.792 1.00 72.44 170 ALA A C 1
ATOM 1381 O O . ALA A 1 170 ? 21.513 -4.346 3.985 1.00 72.44 170 ALA A O 1
ATOM 1382 N N . GLY A 1 171 ? 20.887 -4.838 6.081 1.00 65.56 171 GLY A N 1
ATOM 1383 C CA . GLY A 1 171 ? 21.166 -3.503 6.605 1.00 65.56 171 GLY A CA 1
ATOM 1384 C C . GLY A 1 171 ? 19.977 -2.542 6.568 1.00 65.56 171 GLY A C 1
ATOM 1385 O O . GLY A 1 171 ? 20.137 -1.443 7.075 1.00 65.56 171 GLY A O 1
ATOM 1386 N N . GLY A 1 172 ? 18.792 -2.955 6.097 1.00 71.56 172 GLY A N 1
ATOM 1387 C CA . GLY A 1 172 ? 17.540 -2.185 6.134 1.00 71.56 172 GLY A CA 1
ATOM 1388 C C . GLY A 1 172 ? 17.243 -1.412 4.844 1.00 71.56 172 GLY A C 1
ATOM 1389 O O . GLY A 1 172 ? 18.154 -1.106 4.086 1.00 71.56 172 GLY A O 1
ATOM 1390 N N . GLY A 1 173 ? 15.964 -1.100 4.606 1.00 78.62 173 GLY A N 1
ATOM 1391 C CA . GLY A 1 173 ? 15.469 -0.569 3.329 1.00 78.62 173 GLY A CA 1
ATOM 1392 C C . GLY A 1 173 ? 14.846 -1.648 2.435 1.00 78.62 173 GLY A C 1
ATOM 1393 O O . GLY A 1 173 ? 14.598 -2.775 2.884 1.00 78.62 173 GLY A O 1
ATOM 1394 N N . LEU A 1 174 ? 14.593 -1.309 1.171 1.00 85.38 174 LEU A N 1
ATOM 1395 C CA . LEU A 1 174 ? 13.928 -2.176 0.191 1.00 85.38 174 LEU A CA 1
ATOM 1396 C C . LEU A 1 174 ? 14.659 -2.164 -1.150 1.00 85.38 174 LEU A C 1
ATOM 1398 O O . LEU A 1 174 ? 15.288 -1.187 -1.528 1.00 85.38 174 LEU A O 1
ATOM 1402 N N . PHE A 1 175 ? 14.517 -3.243 -1.899 1.00 89.12 175 PHE A N 1
ATOM 1403 C CA . PHE A 1 175 ? 14.864 -3.335 -3.303 1.00 89.12 175 PHE A CA 1
ATOM 1404 C C . PHE A 1 175 ? 13.603 -3.693 -4.076 1.00 89.12 175 PHE A C 1
ATOM 1406 O O . PHE A 1 175 ? 13.042 -4.774 -3.881 1.00 89.12 175 PHE A O 1
ATOM 1413 N N . ALA A 1 176 ? 13.148 -2.775 -4.921 1.00 91.56 176 ALA A N 1
ATOM 1414 C CA . ALA A 1 176 ? 12.088 -3.031 -5.877 1.00 91.56 176 ALA A CA 1
ATOM 1415 C C . ALA A 1 176 ? 12.717 -3.403 -7.211 1.00 91.56 176 ALA A C 1
ATOM 1417 O O . ALA A 1 176 ? 13.577 -2.677 -7.688 1.00 91.56 176 ALA A O 1
ATOM 1418 N N . ASN A 1 177 ? 12.298 -4.494 -7.837 1.00 93.69 177 ASN A N 1
ATOM 1419 C CA . ASN A 1 177 ? 12.685 -4.784 -9.213 1.00 93.69 177 ASN A CA 1
ATOM 1420 C C . ASN A 1 177 ? 11.462 -5.040 -10.077 1.00 93.69 177 ASN A C 1
ATOM 1422 O O . ASN A 1 177 ? 10.449 -5.541 -9.595 1.00 93.69 177 ASN A O 1
ATOM 1426 N N . ALA A 1 178 ? 11.575 -4.710 -11.354 1.00 93.19 178 ALA A N 1
ATOM 1427 C CA . ALA A 1 178 ? 10.558 -4.997 -12.345 1.00 93.19 178 ALA A CA 1
ATOM 1428 C C . ALA A 1 178 ? 11.211 -5.396 -13.666 1.00 93.19 178 ALA A C 1
ATOM 1430 O O . ALA A 1 178 ? 12.350 -5.026 -13.966 1.00 93.19 178 ALA A O 1
ATOM 1431 N N . LYS A 1 179 ? 10.462 -6.162 -14.456 1.00 94.25 179 LYS A N 1
ATOM 1432 C CA . LYS A 1 179 ? 10.805 -6.496 -15.838 1.00 94.25 179 LYS A CA 1
ATOM 1433 C C . LYS A 1 179 ? 9.751 -5.915 -16.758 1.00 94.25 179 LYS A C 1
ATOM 1435 O O . LYS A 1 179 ? 8.572 -5.899 -16.406 1.00 94.25 179 LYS A O 1
ATOM 1440 N N . MET A 1 180 ? 10.174 -5.488 -17.933 1.00 93.81 180 MET A N 1
ATOM 1441 C CA . MET A 1 180 ? 9.308 -4.947 -18.962 1.00 93.81 180 MET A CA 1
ATOM 1442 C C . MET A 1 180 ? 9.664 -5.529 -20.315 1.00 93.81 180 MET A C 1
ATOM 1444 O O . MET A 1 180 ? 10.832 -5.777 -20.589 1.00 93.81 180 MET A O 1
ATOM 1448 N N . ASP A 1 181 ? 8.658 -5.675 -21.164 1.00 93.12 181 ASP A N 1
ATOM 1449 C CA . ASP A 1 181 ? 8.839 -6.106 -22.539 1.00 93.12 181 ASP A CA 1
ATOM 1450 C C . ASP A 1 181 ? 8.189 -5.095 -23.483 1.00 93.12 181 ASP A C 1
ATOM 1452 O O . ASP A 1 181 ? 7.089 -4.606 -23.217 1.00 93.12 181 ASP A O 1
ATOM 1456 N N . HIS A 1 182 ? 8.846 -4.806 -24.600 1.00 92.75 182 HIS A N 1
ATOM 1457 C CA . HIS A 1 182 ? 8.195 -4.236 -25.774 1.00 92.75 182 HIS A CA 1
ATOM 1458 C C . HIS A 1 182 ? 7.726 -5.402 -26.642 1.00 92.75 182 HIS A C 1
ATOM 1460 O O . HIS A 1 182 ? 8.547 -6.149 -27.178 1.00 92.75 182 HIS A O 1
ATOM 1466 N N . ILE A 1 183 ? 6.407 -5.572 -26.742 1.00 90.75 183 ILE A N 1
ATOM 1467 C CA . ILE A 1 183 ? 5.789 -6.689 -27.453 1.00 90.75 183 ILE A CA 1
ATOM 1468 C C . ILE A 1 183 ? 5.852 -6.403 -28.946 1.00 90.75 183 ILE A C 1
ATOM 1470 O O . ILE A 1 183 ? 5.249 -5.447 -29.439 1.00 90.75 183 ILE A O 1
ATOM 1474 N N . ARG A 1 184 ? 6.581 -7.244 -29.680 1.00 86.94 184 ARG A N 1
ATOM 1475 C CA . ARG A 1 184 ? 6.925 -6.949 -31.077 1.00 86.94 184 ARG A CA 1
ATOM 1476 C C . ARG A 1 184 ? 6.006 -7.565 -32.118 1.00 86.94 184 ARG A C 1
ATOM 1478 O O . ARG A 1 184 ? 5.981 -7.066 -33.239 1.00 86.94 184 ARG A O 1
ATOM 1485 N N . GLY A 1 185 ? 5.267 -8.612 -31.757 1.00 81.81 185 GLY A N 1
ATOM 1486 C CA . GLY A 1 185 ? 4.349 -9.312 -32.656 1.00 81.81 185 GLY A CA 1
ATOM 1487 C C . GLY A 1 185 ? 5.072 -10.045 -33.792 1.00 81.81 185 GLY A C 1
ATOM 1488 O O . GLY A 1 185 ? 5.480 -9.452 -34.784 1.00 81.81 185 GLY A O 1
ATOM 1489 N N . GLY A 1 186 ? 5.217 -11.367 -33.672 1.00 77.44 186 GLY A N 1
ATOM 1490 C CA . GLY A 1 186 ? 5.807 -12.208 -34.727 1.00 77.44 186 GLY A CA 1
ATOM 1491 C C . GLY A 1 186 ? 7.340 -12.179 -34.825 1.00 77.44 186 GLY A C 1
ATOM 1492 O O . GLY A 1 186 ? 7.902 -12.923 -35.623 1.00 77.44 186 GLY A O 1
ATOM 1493 N N . VAL A 1 187 ? 8.019 -11.388 -33.991 1.00 82.94 187 VAL A N 1
ATOM 1494 C CA . VAL A 1 187 ? 9.477 -11.414 -33.768 1.00 82.94 187 VAL A CA 1
ATOM 1495 C C . VAL A 1 187 ? 9.761 -11.374 -32.257 1.00 82.94 187 VAL A C 1
ATOM 1497 O O . VAL A 1 187 ? 8.838 -11.054 -31.504 1.00 82.94 187 VAL A O 1
ATOM 1500 N N . PRO A 1 188 ? 10.980 -11.721 -31.790 1.00 86.44 188 PRO A N 1
ATOM 1501 C CA . PRO A 1 188 ? 11.315 -11.667 -30.367 1.00 86.44 188 PRO A CA 1
ATOM 1502 C C . PRO A 1 188 ? 11.054 -10.286 -29.751 1.00 86.44 188 PRO A C 1
ATOM 1504 O O . PRO A 1 188 ? 11.317 -9.263 -30.386 1.00 86.44 188 PRO A O 1
ATOM 1507 N N . ASP A 1 189 ? 10.530 -10.284 -28.525 1.00 90.56 189 ASP A N 1
ATOM 1508 C CA . ASP A 1 189 ? 10.291 -9.069 -27.743 1.00 90.56 189 ASP A CA 1
ATOM 1509 C C . ASP A 1 189 ? 11.628 -8.394 -27.380 1.00 90.56 189 ASP A C 1
ATOM 1511 O O . ASP A 1 189 ? 12.669 -9.048 -27.292 1.00 90.56 189 ASP A O 1
ATOM 1515 N N . ASP A 1 190 ? 11.600 -7.078 -27.153 1.00 90.06 190 ASP A N 1
ATOM 1516 C CA . ASP A 1 190 ? 12.726 -6.397 -26.504 1.00 90.06 190 ASP A CA 1
ATOM 1517 C C . ASP A 1 190 ? 12.505 -6.429 -24.992 1.00 90.06 190 ASP A C 1
ATOM 1519 O O . ASP A 1 190 ? 11.394 -6.172 -24.524 1.00 90.06 190 ASP A O 1
ATOM 1523 N N . HIS A 1 191 ? 13.553 -6.716 -24.227 1.00 91.88 191 HIS A N 1
ATOM 1524 C CA . HIS A 1 191 ? 13.476 -6.938 -22.790 1.00 91.88 191 HIS A CA 1
ATOM 1525 C C . HIS A 1 191 ? 14.183 -5.824 -22.027 1.00 91.88 191 HIS A C 1
ATOM 1527 O O . HIS A 1 191 ? 15.316 -5.453 -22.320 1.00 91.88 191 HIS A O 1
ATOM 1533 N N . ALA A 1 192 ? 13.538 -5.327 -20.985 1.00 92.44 192 ALA A N 1
ATOM 1534 C CA . ALA A 1 192 ? 14.125 -4.403 -20.038 1.00 92.44 192 ALA A CA 1
ATOM 1535 C C . ALA A 1 192 ? 13.925 -4.908 -18.609 1.00 92.44 192 ALA A C 1
ATOM 1537 O O . ALA A 1 192 ? 12.948 -5.578 -18.273 1.00 92.44 192 ALA A O 1
ATOM 1538 N N . GLY A 1 193 ? 14.866 -4.577 -17.740 1.00 92.81 193 GLY A N 1
ATOM 1539 C CA . GLY A 1 193 ? 14.750 -4.780 -16.308 1.00 92.81 193 GLY A CA 1
ATOM 1540 C C . GLY A 1 193 ? 15.269 -3.558 -15.583 1.00 92.81 193 GLY A C 1
ATOM 1541 O O . GLY A 1 193 ? 16.241 -2.949 -16.019 1.00 92.81 193 GLY A O 1
ATOM 1542 N N . PHE A 1 194 ? 14.644 -3.211 -14.469 1.00 92.88 194 PHE A N 1
ATOM 1543 C CA . PHE A 1 194 ? 15.167 -2.183 -13.584 1.00 92.88 194 PHE A CA 1
ATOM 1544 C C . PHE A 1 194 ? 15.020 -2.590 -12.124 1.00 92.88 194 PHE A C 1
ATOM 1546 O O . PHE A 1 194 ? 14.139 -3.372 -11.758 1.00 92.88 194 PHE A O 1
ATOM 1553 N N . GLY A 1 195 ? 15.917 -2.070 -11.299 1.00 92.81 195 GLY A N 1
ATOM 1554 C CA . GLY A 1 195 ? 15.946 -2.262 -9.863 1.00 92.81 195 GLY A CA 1
ATOM 1555 C C . GLY A 1 195 ? 16.131 -0.925 -9.167 1.00 92.81 195 GLY A C 1
ATOM 1556 O O . GLY A 1 195 ? 17.051 -0.196 -9.507 1.00 92.81 195 GLY A O 1
ATOM 1557 N N . ILE A 1 196 ? 15.284 -0.605 -8.196 1.00 90.88 196 ILE A N 1
ATOM 1558 C CA . ILE A 1 196 ? 15.370 0.597 -7.371 1.00 90.88 196 ILE A CA 1
ATOM 1559 C C . ILE A 1 196 ? 15.701 0.161 -5.947 1.00 90.88 196 ILE A C 1
ATOM 1561 O O . ILE A 1 196 ? 14.959 -0.599 -5.323 1.00 90.88 196 ILE A O 1
ATOM 1565 N N . THR A 1 197 ? 16.834 0.623 -5.434 1.00 88.44 197 THR A N 1
ATOM 1566 C CA . THR A 1 197 ? 17.224 0.431 -4.036 1.00 88.44 197 THR A CA 1
ATOM 1567 C C . THR A 1 197 ? 16.759 1.631 -3.233 1.00 88.44 197 THR A C 1
ATOM 1569 O O . THR A 1 197 ? 17.031 2.766 -3.613 1.00 88.44 197 THR A O 1
ATOM 1572 N N . PHE A 1 198 ? 16.095 1.369 -2.115 1.00 83.31 198 PHE A N 1
ATOM 1573 C CA . PHE A 1 198 ? 15.624 2.352 -1.155 1.00 83.31 198 PHE A CA 1
ATOM 1574 C C . PHE A 1 198 ? 16.340 2.140 0.172 1.00 83.31 198 PHE A C 1
ATOM 1576 O O . PHE A 1 198 ? 16.480 1.005 0.634 1.00 83.31 198 PHE A O 1
ATOM 1583 N N . ASN A 1 199 ? 16.768 3.224 0.811 1.00 77.88 199 ASN A N 1
ATOM 1584 C CA . ASN A 1 199 ? 17.359 3.155 2.145 1.00 77.88 199 ASN A CA 1
ATOM 1585 C C . ASN A 1 199 ? 16.293 2.925 3.237 1.00 77.88 199 ASN A C 1
ATOM 1587 O O . ASN A 1 199 ? 15.105 2.748 2.967 1.00 77.88 199 ASN A O 1
ATOM 1591 N N . LYS A 1 200 ? 16.717 2.952 4.507 1.00 73.50 200 LYS A N 1
ATOM 1592 C CA . LYS A 1 200 ? 15.832 2.794 5.673 1.00 73.50 200 LYS A CA 1
ATOM 1593 C C . LYS A 1 200 ? 14.777 3.889 5.824 1.00 73.50 200 LYS A C 1
ATOM 1595 O O . LYS A 1 200 ? 13.887 3.700 6.645 1.00 73.50 200 LYS A O 1
ATOM 1600 N N . GLN A 1 201 ? 14.907 4.994 5.099 1.00 68.88 201 GLN A N 1
ATOM 1601 C CA . GLN A 1 201 ? 13.983 6.126 5.057 1.00 68.88 201 GLN A CA 1
ATOM 1602 C C . GLN A 1 201 ? 13.013 6.011 3.871 1.00 68.88 201 GLN A C 1
ATOM 1604 O O . GLN A 1 201 ? 12.137 6.854 3.714 1.00 68.88 201 GLN A O 1
ATOM 1609 N N . GLY A 1 202 ? 13.177 4.998 3.011 1.00 72.88 202 GLY A N 1
ATOM 1610 C CA . GLY A 1 202 ? 12.374 4.852 1.802 1.00 72.88 202 GLY A CA 1
ATOM 1611 C C . GLY A 1 202 ? 12.800 5.768 0.667 1.00 72.88 202 GLY A C 1
ATOM 1612 O O . GLY A 1 202 ? 12.069 5.893 -0.308 1.00 72.88 202 GLY A O 1
ATOM 1613 N N . LEU A 1 203 ? 13.962 6.414 0.777 1.00 76.25 203 LEU A N 1
ATOM 1614 C CA . LEU A 1 203 ? 14.495 7.264 -0.280 1.00 76.25 203 LEU A CA 1
ATOM 1615 C C . LEU A 1 203 ? 15.243 6.404 -1.301 1.00 76.25 203 LEU A C 1
ATOM 1617 O O . LEU A 1 203 ? 16.038 5.551 -0.886 1.00 76.25 203 LEU A O 1
ATOM 1621 N N . PRO A 1 204 ? 15.033 6.626 -2.611 1.00 81.25 204 PRO A N 1
ATOM 1622 C CA . PRO A 1 204 ? 15.766 5.912 -3.642 1.00 81.25 204 PRO A CA 1
ATOM 1623 C C . PRO A 1 204 ? 17.243 6.310 -3.589 1.00 81.25 204 PRO A C 1
ATOM 1625 O O . PRO A 1 204 ? 17.596 7.485 -3.664 1.00 81.25 204 PRO A O 1
ATOM 1628 N N . THR A 1 205 ? 18.112 5.317 -3.452 1.00 81.44 205 THR A N 1
ATOM 1629 C CA . THR A 1 205 ? 19.566 5.491 -3.420 1.00 81.44 205 THR A CA 1
ATOM 1630 C C . THR A 1 205 ? 20.257 4.851 -4.601 1.00 81.44 205 THR A C 1
ATOM 1632 O O . THR A 1 205 ? 21.421 5.136 -4.841 1.00 81.44 205 THR A O 1
ATOM 1635 N N . LYS A 1 206 ? 19.593 3.968 -5.345 1.00 86.06 206 LYS A N 1
ATOM 1636 C CA . LYS A 1 206 ? 20.195 3.344 -6.520 1.00 86.06 206 LYS A CA 1
ATOM 1637 C C . LYS A 1 206 ? 19.141 2.977 -7.544 1.00 86.06 206 LYS A C 1
ATOM 1639 O O . LYS A 1 206 ? 18.101 2.461 -7.148 1.00 86.06 206 LYS A O 1
ATOM 1644 N N . ILE A 1 207 ? 19.427 3.186 -8.825 1.00 87.69 207 ILE A N 1
ATOM 1645 C CA . ILE A 1 207 ? 18.686 2.567 -9.922 1.00 87.69 207 ILE A CA 1
ATOM 1646 C C . ILE A 1 207 ? 19.665 1.778 -10.782 1.00 87.69 207 ILE A C 1
ATOM 1648 O O . ILE A 1 207 ? 20.602 2.340 -11.345 1.00 87.69 207 ILE A O 1
ATOM 1652 N N . ASP A 1 208 ? 19.442 0.473 -10.858 1.00 89.19 208 ASP A N 1
ATOM 1653 C CA . ASP A 1 208 ? 20.049 -0.418 -11.837 1.00 89.19 208 ASP A CA 1
ATOM 1654 C C . ASP A 1 208 ? 19.083 -0.571 -13.005 1.00 89.19 208 ASP A C 1
ATOM 1656 O O . ASP A 1 208 ? 17.881 -0.737 -12.791 1.00 89.19 208 ASP A O 1
ATOM 1660 N N . TYR A 1 209 ? 19.590 -0.587 -14.230 1.00 89.56 209 TYR A N 1
ATOM 1661 C CA . TYR A 1 209 ? 18.796 -1.005 -15.375 1.00 89.56 209 TYR A CA 1
ATOM 1662 C C . TYR A 1 209 ? 19.575 -1.944 -16.282 1.00 89.56 209 TYR A C 1
ATOM 1664 O O . TYR A 1 209 ? 20.807 -1.950 -16.314 1.00 89.56 209 TYR A O 1
ATOM 1672 N N . ARG A 1 210 ? 18.815 -2.733 -17.032 1.00 89.75 210 ARG A N 1
ATOM 1673 C CA . ARG A 1 210 ? 19.270 -3.601 -18.104 1.00 89.75 210 ARG A CA 1
ATOM 1674 C C . ARG A 1 210 ? 18.319 -3.443 -19.280 1.00 89.75 210 ARG A C 1
ATOM 1676 O O . ARG A 1 210 ? 17.111 -3.535 -19.087 1.00 89.75 210 ARG A O 1
ATOM 1683 N N . LEU A 1 211 ? 18.858 -3.250 -20.475 1.00 88.62 211 LEU A N 1
ATOM 1684 C CA . LEU A 1 211 ? 18.110 -3.243 -21.727 1.00 88.62 211 LEU A CA 1
ATOM 1685 C C . LEU A 1 211 ? 18.731 -4.257 -22.684 1.00 88.62 211 LEU A C 1
ATOM 1687 O O . LEU A 1 211 ? 19.942 -4.275 -22.883 1.00 88.62 211 LEU A O 1
ATOM 1691 N N . GLU A 1 212 ? 17.891 -5.094 -23.269 1.00 87.19 212 GLU A N 1
ATOM 1692 C CA . GLU A 1 212 ? 18.249 -6.156 -24.194 1.00 87.19 212 GLU A CA 1
ATOM 1693 C C . GLU A 1 212 ? 17.317 -6.072 -25.405 1.00 87.19 212 GLU A C 1
ATOM 1695 O O . GLU A 1 212 ? 16.100 -6.201 -25.291 1.00 87.19 212 GLU A O 1
ATOM 1700 N N . ILE A 1 213 ? 17.891 -5.799 -26.573 1.00 82.56 213 ILE A N 1
ATOM 1701 C CA . ILE A 1 213 ? 17.157 -5.597 -27.825 1.00 82.56 213 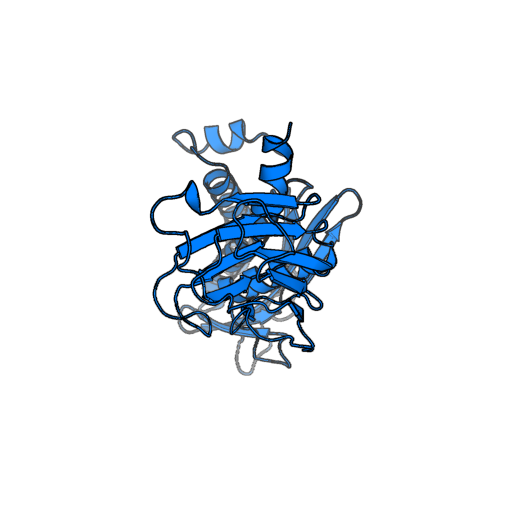ILE A CA 1
ATOM 1702 C C . ILE A 1 213 ? 17.416 -6.813 -28.709 1.00 82.56 213 ILE A C 1
ATOM 1704 O O . ILE A 1 213 ? 18.564 -7.208 -28.858 1.00 82.56 213 ILE A O 1
ATOM 1708 N N . ASN A 1 214 ? 16.390 -7.413 -29.323 1.00 74.50 214 ASN A N 1
ATOM 1709 C CA . ASN A 1 214 ? 16.568 -8.590 -30.200 1.00 74.50 214 ASN A CA 1
ATOM 1710 C C . ASN A 1 214 ? 17.334 -9.781 -29.562 1.00 74.50 214 ASN A C 1
ATOM 1712 O O . ASN A 1 214 ? 17.954 -10.556 -30.291 1.00 74.50 214 ASN A O 1
ATOM 1716 N N . ASN A 1 215 ? 17.333 -9.942 -28.233 1.00 69.81 215 ASN A N 1
ATOM 1717 C CA . ASN A 1 215 ? 18.201 -10.902 -27.525 1.00 69.81 215 ASN A CA 1
ATOM 1718 C C . ASN A 1 215 ? 19.711 -10.726 -27.823 1.00 69.81 215 ASN A C 1
ATOM 1720 O O . ASN A 1 215 ? 20.461 -11.705 -27.852 1.00 69.81 215 ASN A O 1
ATOM 1724 N N . SER A 1 216 ? 20.158 -9.500 -28.116 1.00 68.44 216 SER A N 1
ATOM 1725 C CA . SER A 1 216 ? 21.578 -9.163 -28.274 1.00 68.44 216 SER A CA 1
ATOM 1726 C C . SER A 1 216 ? 22.257 -8.907 -26.926 1.00 68.44 216 SER A C 1
ATOM 1728 O O . SER A 1 216 ? 21.618 -8.955 -25.877 1.00 68.44 216 SER A O 1
ATOM 1730 N N . ASP A 1 217 ? 23.552 -8.576 -26.945 1.00 69.50 217 ASP A N 1
ATOM 1731 C CA . ASP A 1 217 ? 24.275 -8.215 -25.725 1.00 69.50 217 ASP A CA 1
ATOM 1732 C C . ASP A 1 217 ? 23.552 -7.091 -24.956 1.00 69.50 217 ASP A C 1
ATOM 1734 O O . ASP A 1 217 ? 23.195 -6.063 -25.544 1.00 69.50 217 ASP A O 1
ATOM 1738 N N . PRO A 1 218 ? 23.304 -7.281 -23.649 1.00 71.06 218 PRO A N 1
ATOM 1739 C CA . PRO A 1 218 ? 22.545 -6.338 -22.848 1.00 71.06 218 PRO A CA 1
ATOM 1740 C C . PRO A 1 218 ? 23.378 -5.101 -22.494 1.00 71.06 218 PRO A C 1
ATOM 1742 O O . PRO A 1 218 ? 24.523 -5.211 -22.052 1.00 71.06 218 PRO A O 1
ATOM 1745 N N . LEU A 1 219 ? 22.764 -3.921 -22.573 1.00 74.56 219 LEU A N 1
ATOM 1746 C CA . LEU A 1 219 ? 23.285 -2.711 -21.940 1.00 74.56 219 LEU A CA 1
ATOM 1747 C C . LEU A 1 219 ? 22.845 -2.695 -20.476 1.00 74.56 219 LEU A C 1
ATOM 1749 O O . LEU A 1 219 ? 21.658 -2.851 -20.191 1.00 74.56 219 LEU A O 1
ATOM 1753 N N . ALA A 1 220 ? 23.775 -2.470 -19.551 1.00 77.25 220 ALA A N 1
ATOM 1754 C CA . ALA A 1 220 ? 23.465 -2.281 -18.140 1.00 77.25 220 ALA A CA 1
ATOM 1755 C C . ALA A 1 220 ? 24.140 -1.020 -17.603 1.00 77.25 220 ALA A C 1
ATOM 1757 O O . ALA A 1 220 ? 25.297 -0.744 -17.920 1.00 77.25 220 ALA A O 1
ATOM 1758 N N . SER A 1 221 ? 23.436 -0.266 -16.764 1.00 76.12 221 SER A N 1
ATOM 1759 C CA . SER A 1 221 ? 24.043 0.831 -16.014 1.00 76.12 221 SER A CA 1
ATOM 1760 C C . SER A 1 221 ? 23.377 1.011 -14.653 1.00 76.12 221 SER A C 1
ATOM 1762 O O . SER A 1 221 ? 22.273 0.530 -14.394 1.00 76.12 221 SER A O 1
ATOM 1764 N N . MET A 1 222 ? 24.135 1.628 -13.752 1.00 72.81 222 MET A N 1
ATOM 1765 C CA . MET A 1 222 ? 23.820 1.800 -12.346 1.00 72.81 222 MET A CA 1
ATOM 1766 C C . MET A 1 222 ? 24.036 3.264 -11.982 1.00 72.81 222 MET A C 1
ATOM 1768 O O . MET A 1 222 ? 25.127 3.799 -12.171 1.00 72.81 222 MET A O 1
ATOM 1772 N N . VAL A 1 223 ? 23.014 3.893 -11.415 1.00 67.56 223 VAL A N 1
ATOM 1773 C CA . VAL A 1 223 ? 23.092 5.249 -10.870 1.00 67.56 223 VAL A CA 1
ATOM 1774 C C . VAL A 1 223 ? 22.867 5.159 -9.370 1.00 67.56 223 VAL A C 1
ATOM 1776 O O . VAL A 1 223 ? 21.816 4.692 -8.946 1.00 67.56 223 VAL A O 1
ATOM 1779 N N . GLU A 1 224 ? 23.829 5.611 -8.567 1.00 66.50 224 GLU A N 1
ATOM 1780 C CA . GLU A 1 224 ? 23.706 5.675 -7.108 1.00 66.50 224 GLU A CA 1
ATOM 1781 C C . GLU A 1 224 ? 23.544 7.132 -6.649 1.00 66.50 224 GLU A C 1
ATOM 1783 O O . GLU A 1 224 ? 24.357 7.992 -6.979 1.00 66.50 224 GLU A O 1
ATOM 1788 N N . LEU A 1 225 ? 22.497 7.404 -5.872 1.00 60.81 225 LEU A N 1
ATOM 1789 C CA . LEU A 1 225 ? 22.316 8.622 -5.097 1.00 60.81 225 LEU A CA 1
ATOM 1790 C C . LEU A 1 225 ? 22.656 8.337 -3.631 1.00 60.81 225 LEU A C 1
ATOM 1792 O O . LEU A 1 225 ? 21.970 7.581 -2.942 1.00 60.81 225 LEU A O 1
ATOM 1796 N N . ARG A 1 226 ? 23.703 8.987 -3.125 1.00 54.91 226 ARG A N 1
ATOM 1797 C CA . ARG A 1 226 ? 23.981 9.080 -1.688 1.00 54.91 226 ARG A CA 1
ATOM 1798 C C . ARG A 1 226 ? 23.715 10.517 -1.275 1.00 54.91 226 ARG A C 1
ATOM 1800 O O . ARG A 1 226 ? 24.344 11.426 -1.799 1.00 54.91 226 ARG A O 1
ATOM 1807 N N . GLY A 1 227 ? 22.694 10.700 -0.445 1.00 47.19 227 GLY A N 1
ATOM 1808 C CA . GLY A 1 227 ? 22.068 12.000 -0.247 1.00 47.19 227 GLY A CA 1
ATOM 1809 C C . GLY A 1 227 ? 22.994 13.050 0.357 1.00 47.19 227 GLY A C 1
ATOM 1810 O O . GLY A 1 227 ? 23.611 12.808 1.390 1.00 47.19 227 GLY A O 1
ATOM 1811 N N . ASP A 1 228 ? 22.938 14.249 -0.215 1.00 50.88 228 ASP A N 1
ATOM 1812 C CA . ASP A 1 228 ? 22.564 15.405 0.589 1.00 50.88 228 ASP A CA 1
ATOM 1813 C C . ASP A 1 228 ? 21.409 16.153 -0.101 1.00 50.88 228 ASP A C 1
ATOM 1815 O O . ASP A 1 228 ? 21.513 16.614 -1.242 1.00 50.88 228 ASP A O 1
ATOM 1819 N N . MET A 1 229 ? 20.260 16.191 0.577 1.00 51.91 229 MET A N 1
ATOM 1820 C CA . MET A 1 229 ? 18.966 16.666 0.061 1.00 51.91 229 MET A CA 1
ATOM 1821 C C . MET A 1 229 ? 19.009 18.147 -0.342 1.00 51.91 229 MET A C 1
ATOM 1823 O O . MET A 1 229 ? 18.280 18.573 -1.239 1.00 51.91 229 MET A O 1
ATOM 1827 N N . ALA A 1 230 ? 19.916 18.911 0.271 1.00 45.44 230 ALA A N 1
ATOM 1828 C CA . ALA A 1 230 ? 20.147 20.320 -0.019 1.00 45.44 230 ALA A CA 1
ATOM 1829 C C . ALA A 1 230 ? 20.866 20.562 -1.361 1.00 45.44 230 ALA A C 1
ATOM 1831 O O . ALA A 1 230 ? 20.643 21.596 -1.991 1.00 45.44 230 ALA A O 1
ATOM 1832 N N . GLU A 1 231 ? 21.697 19.623 -1.835 1.00 48.41 231 GLU A N 1
ATOM 1833 C CA . GLU A 1 231 ? 22.467 19.792 -3.077 1.00 48.41 231 GLU A CA 1
ATOM 1834 C C . GLU A 1 231 ? 21.623 19.476 -4.322 1.00 48.41 231 GLU A C 1
ATOM 1836 O O . GLU A 1 231 ? 21.690 20.197 -5.321 1.00 48.41 231 GLU A O 1
ATOM 1841 N N . ALA A 1 232 ? 20.782 18.438 -4.250 1.00 47.88 232 ALA A N 1
ATOM 1842 C CA . ALA A 1 232 ? 19.821 18.115 -5.306 1.00 47.88 232 ALA A CA 1
ATOM 1843 C C . ALA A 1 232 ? 18.765 19.225 -5.461 1.00 47.88 232 ALA A C 1
ATOM 1845 O O . ALA A 1 232 ? 18.482 19.654 -6.579 1.00 47.88 232 ALA A O 1
ATOM 1846 N N . ALA A 1 233 ? 18.257 19.753 -4.339 1.00 44.06 233 ALA A N 1
ATOM 1847 C CA . ALA A 1 233 ? 17.335 20.887 -4.323 1.00 44.06 233 ALA A CA 1
ATOM 1848 C C . ALA A 1 233 ? 17.999 22.202 -4.785 1.00 44.06 233 ALA A C 1
ATOM 1850 O O . ALA A 1 233 ? 17.393 22.947 -5.543 1.00 44.06 233 ALA A O 1
ATOM 1851 N N . SER A 1 234 ? 19.260 22.475 -4.418 1.00 45.75 234 SER A N 1
ATOM 1852 C CA . SER A 1 234 ? 19.969 23.699 -4.851 1.00 45.75 234 SER A CA 1
ATOM 1853 C C . SER A 1 234 ? 20.241 23.763 -6.358 1.00 45.75 234 SER A C 1
ATOM 1855 O O . SER A 1 234 ? 20.388 24.854 -6.907 1.00 45.75 234 SER A O 1
ATOM 1857 N N . LYS A 1 235 ? 20.327 22.616 -7.047 1.00 49.38 235 LYS A N 1
ATOM 1858 C CA . LYS A 1 235 ? 20.554 22.557 -8.504 1.00 49.38 235 LYS A CA 1
ATOM 1859 C C . LYS A 1 235 ? 19.272 22.750 -9.325 1.00 49.38 235 LYS A C 1
ATOM 1861 O O . LYS A 1 235 ? 19.366 23.033 -10.518 1.00 49.38 235 LYS A O 1
ATOM 1866 N N . MET A 1 236 ? 18.095 22.627 -8.709 1.00 49.50 236 MET A N 1
ATOM 1867 C CA . MET A 1 236 ? 16.792 22.787 -9.357 1.00 49.50 236 MET A CA 1
ATOM 1868 C C . MET A 1 236 ? 16.118 24.042 -8.787 1.00 49.50 236 MET A C 1
ATOM 1870 O O . MET A 1 236 ? 15.550 23.998 -7.710 1.00 49.50 236 MET A O 1
ATOM 1874 N N . LEU A 1 237 ? 16.264 25.174 -9.487 1.00 39.66 237 LEU A N 1
ATOM 1875 C CA . LEU A 1 237 ? 15.710 26.506 -9.172 1.00 39.66 237 LEU A CA 1
ATOM 1876 C C . LEU A 1 237 ? 14.491 26.512 -8.216 1.00 39.66 237 LEU A C 1
ATOM 1878 O O . LEU A 1 237 ? 13.394 26.128 -8.616 1.00 39.66 237 LEU A O 1
ATOM 1882 N N . GLY A 1 238 ? 14.684 27.069 -7.012 1.00 45.62 238 GLY A N 1
ATOM 1883 C CA . GLY A 1 238 ? 13.639 27.339 -6.014 1.00 45.62 238 GLY A CA 1
ATOM 1884 C C . GLY A 1 238 ? 13.426 26.180 -5.039 1.00 45.62 238 GLY A C 1
ATOM 1885 O O . GLY A 1 238 ? 13.135 25.067 -5.456 1.00 45.62 238 GLY A O 1
ATOM 1886 N N . GLU A 1 239 ? 13.582 26.456 -3.740 1.00 51.16 239 GLU A N 1
ATOM 1887 C CA . GLU A 1 239 ? 13.428 25.501 -2.632 1.00 51.16 239 GLU A CA 1
ATOM 1888 C C . GLU A 1 239 ? 12.258 24.532 -2.864 1.00 51.16 239 GLU A C 1
ATOM 1890 O O . GLU A 1 239 ? 11.099 24.940 -2.870 1.00 51.16 239 GLU A O 1
ATOM 1895 N N . LEU A 1 240 ? 12.555 23.241 -3.057 1.00 53.22 240 LEU A N 1
ATOM 1896 C CA . LEU A 1 240 ? 11.524 22.207 -3.126 1.00 53.22 240 LEU A CA 1
ATOM 1897 C C . LEU A 1 240 ? 10.892 22.070 -1.728 1.00 53.22 240 LEU A C 1
ATOM 1899 O O . LEU A 1 240 ? 11.560 21.577 -0.813 1.00 53.22 240 LEU A O 1
ATOM 1903 N N . PRO A 1 241 ? 9.623 22.474 -1.538 1.00 54.66 241 PRO A N 1
ATOM 1904 C CA . PRO A 1 241 ? 9.081 22.761 -0.210 1.00 54.66 241 PRO A CA 1
ATOM 1905 C C . PRO A 1 241 ? 8.673 21.509 0.586 1.00 54.66 241 PRO A C 1
ATOM 1907 O O . PRO A 1 241 ? 8.336 21.629 1.761 1.00 54.66 241 PRO A O 1
ATOM 1910 N N . ALA A 1 242 ? 8.688 20.312 -0.023 1.00 61.66 242 ALA A N 1
ATOM 1911 C CA . ALA A 1 242 ? 8.230 19.072 0.607 1.00 61.66 242 ALA A CA 1
ATOM 1912 C C . ALA A 1 242 ? 9.058 17.838 0.176 1.00 61.66 242 ALA A C 1
ATOM 1914 O O . ALA A 1 242 ? 9.484 17.771 -0.984 1.00 61.66 242 ALA A O 1
ATOM 1915 N N . PRO A 1 243 ? 9.253 16.828 1.050 1.00 66.12 243 PRO A N 1
ATOM 1916 C CA . PRO A 1 243 ? 10.050 15.646 0.718 1.00 66.12 243 PRO A CA 1
ATOM 1917 C C . PRO A 1 243 ? 9.494 14.823 -0.462 1.00 66.12 243 PRO A C 1
ATOM 1919 O O . PRO A 1 243 ? 10.268 14.145 -1.135 1.00 66.12 243 PRO A O 1
ATOM 1922 N N . GLU A 1 244 ? 8.196 14.922 -0.799 1.00 66.62 244 GLU A N 1
ATOM 1923 C CA . GLU A 1 244 ? 7.620 14.217 -1.956 1.00 66.62 244 GLU A CA 1
ATOM 1924 C C . GLU A 1 244 ? 8.166 14.805 -3.254 1.00 66.62 244 GLU A C 1
ATOM 1926 O O . GLU A 1 244 ? 8.538 14.071 -4.169 1.00 66.62 244 GLU A O 1
ATOM 1931 N N . ALA A 1 245 ? 8.238 16.138 -3.319 1.00 66.81 245 ALA A N 1
ATOM 1932 C CA . ALA A 1 245 ? 8.751 16.856 -4.476 1.00 66.81 245 ALA A CA 1
ATOM 1933 C C . ALA A 1 245 ? 10.241 16.560 -4.687 1.00 66.81 245 ALA A C 1
ATOM 1935 O O . ALA A 1 245 ? 10.699 16.434 -5.820 1.00 66.81 245 ALA A O 1
ATOM 1936 N N . GLN A 1 246 ? 10.985 16.378 -3.595 1.00 69.00 246 GLN A N 1
ATOM 1937 C CA . GLN A 1 246 ? 12.402 16.029 -3.642 1.00 69.00 246 GLN A CA 1
ATOM 1938 C C . GLN A 1 246 ? 12.627 14.599 -4.150 1.00 69.00 246 GLN A C 1
ATOM 1940 O O . GLN A 1 246 ? 13.518 14.373 -4.968 1.00 69.00 246 GLN A O 1
ATOM 1945 N N . VAL A 1 247 ? 11.800 13.635 -3.734 1.00 73.06 247 VAL A N 1
ATOM 1946 C CA . VAL A 1 247 ? 11.879 12.261 -4.254 1.00 73.06 247 VAL A CA 1
ATOM 1947 C C . VAL A 1 247 ? 11.442 12.178 -5.710 1.00 73.06 247 VAL A C 1
ATOM 1949 O O . VAL A 1 247 ? 12.107 11.511 -6.500 1.00 73.06 247 VAL A O 1
ATOM 1952 N N . ALA A 1 248 ? 10.380 12.887 -6.094 1.00 74.81 248 ALA A N 1
ATOM 1953 C CA . ALA A 1 248 ? 9.962 12.973 -7.490 1.00 74.81 248 ALA A CA 1
ATOM 1954 C C . ALA A 1 248 ? 11.071 13.572 -8.374 1.00 74.81 248 ALA A C 1
ATOM 1956 O O . ALA A 1 248 ? 11.365 13.036 -9.443 1.00 74.81 248 ALA A O 1
ATOM 1957 N N . ALA A 1 249 ? 11.736 14.634 -7.905 1.00 73.62 249 ALA A N 1
ATOM 1958 C CA . ALA A 1 249 ? 12.879 15.234 -8.587 1.00 73.62 249 ALA A CA 1
ATOM 1959 C C . ALA A 1 249 ? 14.055 14.252 -8.715 1.00 73.62 249 ALA A C 1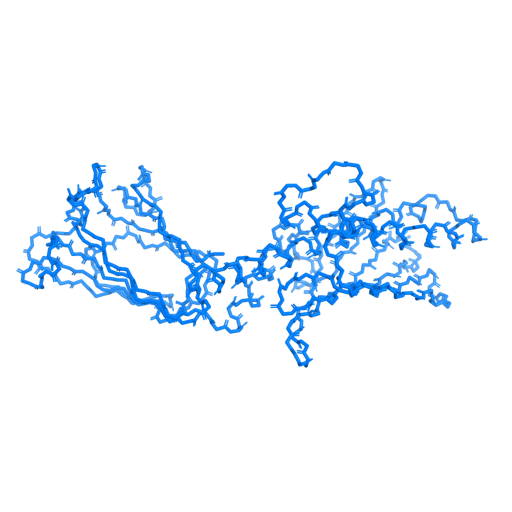
ATOM 1961 O O . ALA A 1 249 ? 14.599 14.091 -9.807 1.00 73.62 249 ALA A O 1
ATOM 1962 N N . ALA A 1 250 ? 14.400 13.546 -7.634 1.00 75.00 250 ALA A N 1
ATOM 1963 C CA . ALA A 1 250 ? 15.468 12.549 -7.634 1.00 75.00 250 ALA A CA 1
ATOM 1964 C C . ALA A 1 250 ? 15.182 11.402 -8.617 1.00 75.00 250 ALA A C 1
ATOM 1966 O O . ALA A 1 250 ? 16.019 11.101 -9.466 1.00 75.00 250 ALA A O 1
ATOM 1967 N N . LEU A 1 251 ? 13.986 10.804 -8.556 1.00 79.81 251 LEU A N 1
ATOM 1968 C CA . LEU A 1 251 ? 13.567 9.744 -9.478 1.00 79.81 251 LEU A CA 1
ATOM 1969 C C . LEU A 1 251 ? 13.595 10.226 -10.930 1.00 79.81 251 LEU A C 1
ATOM 1971 O O . LEU A 1 251 ? 14.169 9.544 -11.773 1.00 79.81 251 LEU A O 1
ATOM 1975 N N . SER A 1 252 ? 13.053 11.416 -11.207 1.00 82.56 252 SER A N 1
ATOM 1976 C CA . SER A 1 252 ? 13.034 12.014 -12.548 1.00 82.56 252 SER A CA 1
ATOM 1977 C C . SER A 1 252 ? 14.442 12.274 -13.092 1.00 82.56 252 SER A C 1
ATOM 1979 O O . SER A 1 252 ? 14.738 11.952 -14.243 1.00 82.56 252 SER A O 1
ATOM 1981 N N . GLN A 1 253 ? 15.351 12.790 -12.260 1.00 78.75 253 GLN A N 1
ATOM 1982 C CA . GLN A 1 253 ? 16.742 13.014 -12.647 1.00 78.75 253 GLN A CA 1
ATOM 1983 C C . GLN A 1 253 ? 17.467 11.690 -12.931 1.00 78.75 253 GLN A C 1
ATOM 1985 O O . GLN A 1 253 ? 18.153 11.570 -13.948 1.00 78.75 253 GLN A O 1
ATOM 1990 N N . MET A 1 254 ? 17.314 10.687 -12.058 1.00 78.12 254 MET A N 1
ATOM 1991 C CA . MET A 1 254 ? 17.942 9.375 -12.242 1.00 78.12 254 MET A CA 1
ATOM 1992 C C . MET A 1 254 ? 17.413 8.667 -13.486 1.00 78.12 254 MET A C 1
ATOM 1994 O O . MET A 1 254 ? 18.194 8.196 -14.312 1.00 78.12 254 MET A O 1
ATOM 1998 N N . SER A 1 255 ? 16.091 8.618 -13.637 1.00 83.44 255 SER A N 1
ATOM 1999 C CA . SER A 1 255 ? 15.441 7.974 -14.772 1.00 83.44 255 SER A CA 1
ATOM 2000 C C . SER A 1 255 ? 15.730 8.724 -16.078 1.00 83.44 255 SER A C 1
ATOM 2002 O O . SER A 1 255 ? 15.909 8.087 -17.112 1.00 83.44 255 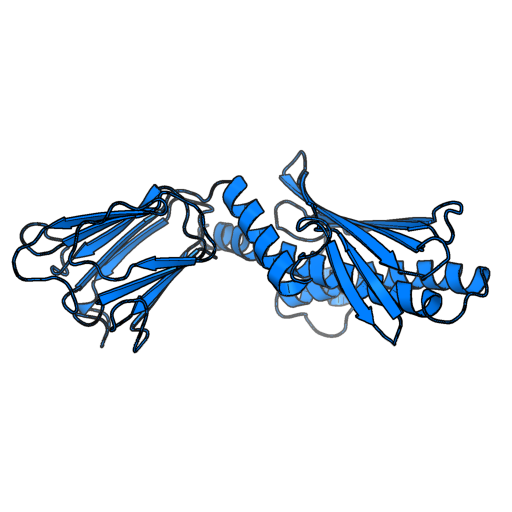SER A O 1
ATOM 2004 N N . GLY A 1 256 ? 15.907 10.050 -16.032 1.00 83.94 256 GLY A N 1
ATOM 2005 C CA . GLY A 1 256 ? 16.338 10.871 -17.166 1.00 83.94 256 GLY A CA 1
ATOM 2006 C C . GLY A 1 256 ? 17.763 10.571 -17.645 1.00 83.94 256 GLY A C 1
ATOM 2007 O O . GLY A 1 256 ? 18.008 10.533 -18.850 1.00 83.94 256 GLY A O 1
ATOM 2008 N N . MET A 1 257 ? 18.705 10.292 -16.736 1.00 80.88 257 MET A N 1
ATOM 2009 C CA . MET A 1 257 ? 20.048 9.830 -17.129 1.00 80.88 257 MET A CA 1
ATOM 2010 C C . MET A 1 257 ? 19.986 8.467 -17.827 1.00 80.88 257 MET A C 1
ATOM 2012 O O . MET A 1 257 ? 20.630 8.262 -18.853 1.00 80.88 257 MET A O 1
ATOM 2016 N N . ILE A 1 258 ? 19.160 7.555 -17.310 1.00 82.44 258 ILE A N 1
ATOM 2017 C CA . ILE A 1 258 ? 18.940 6.231 -17.909 1.00 82.44 258 ILE A CA 1
ATOM 2018 C C . ILE A 1 258 ? 18.315 6.371 -19.302 1.00 82.44 258 ILE A C 1
ATOM 2020 O O . ILE A 1 258 ? 18.792 5.758 -20.256 1.00 82.44 258 ILE A O 1
ATOM 2024 N N . PHE A 1 259 ? 17.313 7.240 -19.445 1.00 86.12 259 PHE A N 1
ATOM 2025 C CA . PHE A 1 259 ? 16.707 7.583 -20.728 1.00 86.12 259 PHE A CA 1
ATOM 2026 C C . PHE A 1 259 ? 17.743 8.078 -21.747 1.00 86.12 259 PHE A C 1
ATOM 2028 O O . PHE A 1 259 ? 17.768 7.605 -22.884 1.00 86.12 259 PHE A O 1
ATOM 2035 N N . GLN A 1 260 ? 18.635 8.989 -21.346 1.00 84.50 260 GLN A N 1
ATOM 2036 C CA . GLN A 1 260 ? 19.675 9.515 -22.233 1.00 84.50 260 GLN A CA 1
ATOM 2037 C C . GLN A 1 260 ? 20.629 8.423 -22.732 1.00 84.50 260 GLN A C 1
ATOM 2039 O O . GLN A 1 260 ? 20.957 8.413 -23.923 1.00 84.50 260 GLN A O 1
ATOM 2044 N N . GLU A 1 261 ? 21.050 7.504 -21.859 1.00 83.44 261 GLU A N 1
ATOM 2045 C CA . GLU A 1 261 ? 21.914 6.376 -22.232 1.00 83.44 261 GLU A CA 1
ATOM 2046 C C . GLU A 1 261 ? 21.200 5.387 -23.163 1.00 83.44 261 GLU A C 1
ATOM 2048 O O . GLU A 1 261 ? 21.735 5.046 -24.219 1.00 83.44 261 GLU A O 1
ATOM 2053 N N . MET A 1 262 ? 19.956 5.003 -22.857 1.00 84.12 262 MET A N 1
ATOM 2054 C CA . MET A 1 262 ? 19.155 4.161 -23.757 1.00 84.12 262 MET A CA 1
ATOM 2055 C C . MET A 1 262 ? 18.955 4.836 -25.120 1.00 84.12 262 MET A C 1
ATOM 2057 O O . MET A 1 262 ? 19.099 4.202 -26.164 1.00 84.12 262 MET A O 1
ATOM 2061 N N . GLY A 1 263 ? 18.705 6.147 -25.134 1.00 83.25 263 GLY A N 1
ATOM 2062 C CA . GLY A 1 263 ? 18.570 6.928 -26.358 1.00 83.25 263 GLY A CA 1
ATOM 2063 C C . GLY A 1 263 ? 19.837 6.943 -27.220 1.00 83.25 263 GLY A C 1
ATOM 2064 O O . GLY A 1 263 ? 19.728 7.006 -28.445 1.00 83.25 263 GLY A O 1
ATOM 2065 N N . LYS A 1 264 ? 21.041 6.867 -26.629 1.00 83.06 264 LYS A N 1
ATOM 2066 C CA . LYS A 1 264 ? 22.291 6.713 -27.399 1.00 83.06 264 LYS A CA 1
ATOM 2067 C C . LYS A 1 264 ? 22.314 5.374 -28.130 1.00 83.06 264 LYS A C 1
ATOM 2069 O O . LYS A 1 264 ? 22.504 5.376 -29.343 1.00 83.06 264 LYS A O 1
ATOM 2074 N N . LEU A 1 265 ? 22.013 4.279 -27.431 1.00 79.94 265 LEU A N 1
ATOM 2075 C CA . LEU A 1 265 ? 21.972 2.937 -28.017 1.00 79.94 265 LEU A CA 1
ATOM 2076 C C . LEU A 1 265 ? 20.958 2.843 -29.164 1.00 79.94 265 LEU A C 1
ATOM 2078 O O . LEU A 1 265 ? 21.291 2.385 -30.251 1.00 79.94 265 LEU A O 1
ATOM 2082 N N . ILE A 1 266 ? 19.729 3.322 -28.953 1.00 83.12 266 ILE A N 1
ATOM 2083 C CA . ILE A 1 266 ? 18.682 3.317 -29.986 1.00 83.12 266 ILE A CA 1
ATOM 2084 C C . ILE A 1 266 ? 19.136 4.063 -31.250 1.00 83.12 266 ILE A C 1
ATOM 2086 O O . ILE A 1 266 ? 18.896 3.596 -32.366 1.00 83.12 266 ILE A O 1
ATOM 2090 N N . ARG A 1 267 ? 19.829 5.202 -31.091 1.00 82.62 267 ARG A N 1
ATOM 2091 C CA . ARG A 1 267 ? 20.395 5.956 -32.221 1.00 82.62 267 ARG A CA 1
ATOM 2092 C C . ARG A 1 267 ? 21.526 5.201 -32.917 1.00 82.62 267 ARG A C 1
ATOM 2094 O O . ARG A 1 267 ? 21.573 5.207 -34.145 1.00 82.62 267 ARG A O 1
ATOM 2101 N N . GLU A 1 268 ? 22.416 4.560 -32.164 1.00 82.06 268 GLU A N 1
ATOM 2102 C CA . GLU A 1 268 ? 23.521 3.759 -32.709 1.00 82.06 268 GLU A CA 1
ATOM 2103 C C . GLU A 1 268 ? 23.015 2.557 -33.511 1.00 82.06 268 GLU A C 1
ATOM 2105 O O . GLU A 1 268 ? 23.500 2.301 -34.614 1.00 82.06 268 GLU A O 1
ATOM 2110 N N . LEU A 1 269 ? 21.976 1.888 -33.010 1.00 80.06 269 LEU A N 1
ATOM 2111 C CA . LEU A 1 269 ? 21.304 0.782 -33.689 1.00 80.06 269 LEU A CA 1
ATOM 2112 C C . LEU A 1 269 ? 20.442 1.236 -34.882 1.00 80.06 269 LEU A C 1
ATOM 2114 O O . LEU A 1 269 ? 19.966 0.398 -35.644 1.00 80.06 269 LEU A O 1
ATOM 2118 N N . ARG A 1 270 ? 20.262 2.554 -35.078 1.00 81.56 270 ARG A N 1
ATOM 2119 C CA . ARG A 1 270 ? 19.405 3.157 -36.119 1.00 81.56 270 ARG A CA 1
ATOM 2120 C C . ARG A 1 270 ? 17.969 2.625 -36.088 1.00 81.56 270 ARG A C 1
ATOM 2122 O O . ARG A 1 270 ? 17.333 2.450 -37.128 1.00 81.56 270 ARG A O 1
ATOM 2129 N N . GLU A 1 271 ? 17.472 2.364 -34.887 1.00 81.00 271 GLU A N 1
ATOM 2130 C CA . GLU A 1 271 ? 16.137 1.818 -34.674 1.00 81.00 271 GLU A CA 1
ATOM 2131 C C . GLU A 1 271 ? 15.051 2.867 -34.941 1.00 81.00 271 GLU A C 1
ATOM 2133 O O . GLU A 1 271 ? 15.272 4.075 -34.836 1.00 81.00 271 GLU A O 1
ATOM 2138 N N . THR A 1 272 ? 13.853 2.398 -35.288 1.00 76.69 272 THR A N 1
ATOM 2139 C CA . THR A 1 272 ? 12.683 3.242 -35.579 1.00 76.69 272 THR A CA 1
ATOM 2140 C C . THR A 1 272 ? 11.428 2.694 -34.890 1.00 76.69 272 THR A C 1
ATOM 2142 O O . THR A 1 272 ? 11.440 1.596 -34.329 1.00 76.69 272 THR A O 1
ATOM 2145 N N . GLY A 1 273 ? 10.335 3.465 -34.895 1.00 77.44 273 GLY A N 1
ATOM 2146 C CA . GLY A 1 273 ? 9.057 3.052 -34.302 1.00 77.44 273 GLY A CA 1
ATOM 2147 C C . GLY A 1 273 ? 9.144 2.843 -32.786 1.00 77.44 273 GLY A C 1
ATOM 2148 O O . GLY A 1 273 ? 9.805 3.606 -32.086 1.00 77.44 273 GLY A O 1
ATOM 2149 N N . GLY A 1 274 ? 8.503 1.792 -32.273 1.00 71.25 274 GLY A N 1
ATOM 2150 C CA . GLY A 1 274 ? 8.310 1.562 -30.833 1.00 71.25 274 GLY A CA 1
ATOM 2151 C C . GLY A 1 274 ? 9.579 1.437 -30.003 1.00 71.25 274 GLY A C 1
ATOM 2152 O O . GLY A 1 274 ? 9.552 1.715 -28.807 1.00 71.25 274 GLY A O 1
ATOM 2153 N N . ARG A 1 275 ? 10.714 1.107 -30.629 1.00 81.94 275 ARG A N 1
ATOM 2154 C CA . ARG A 1 275 ? 12.032 1.104 -29.974 1.00 81.94 275 ARG A CA 1
ATOM 2155 C C . ARG A 1 275 ? 12.551 2.497 -29.642 1.00 81.94 275 ARG A C 1
ATOM 2157 O O . ARG A 1 275 ? 13.288 2.641 -28.678 1.00 81.94 275 ARG A O 1
ATOM 2164 N N . VAL A 1 276 ? 12.143 3.514 -30.399 1.00 84.12 276 VAL A N 1
ATOM 2165 C CA . VAL A 1 276 ? 12.464 4.918 -30.098 1.00 84.12 276 VAL A CA 1
ATOM 2166 C C . VAL A 1 276 ? 11.725 5.393 -28.851 1.00 84.12 276 VAL A C 1
ATOM 2168 O O . VAL A 1 276 ? 12.258 6.201 -28.103 1.00 84.12 276 VAL A O 1
ATOM 2171 N N . ILE A 1 277 ? 10.537 4.836 -28.609 1.00 86.44 277 ILE A N 1
ATOM 2172 C CA . ILE A 1 277 ? 9.640 5.212 -27.509 1.00 86.44 277 ILE A CA 1
ATOM 2173 C C . ILE A 1 277 ? 9.850 4.325 -26.273 1.00 86.44 277 ILE A C 1
ATOM 2175 O O . ILE A 1 277 ? 9.530 4.716 -25.153 1.00 86.44 277 ILE A O 1
ATOM 2179 N N . PHE A 1 278 ? 10.428 3.131 -26.436 1.00 89.12 278 PHE A N 1
ATOM 2180 C CA . PHE A 1 278 ? 10.649 2.206 -25.325 1.00 89.12 278 PHE A CA 1
ATOM 2181 C C . PHE A 1 278 ? 11.453 2.818 -24.158 1.00 89.12 278 PHE A C 1
ATOM 2183 O O . PHE A 1 278 ? 11.047 2.611 -23.013 1.00 89.12 278 PHE A O 1
ATOM 2190 N N . PRO A 1 279 ? 12.504 3.636 -24.390 1.00 89.75 279 PRO A N 1
ATOM 2191 C CA . PRO A 1 279 ? 13.177 4.374 -23.325 1.00 89.75 279 PRO A CA 1
ATOM 2192 C C . PRO A 1 279 ? 12.250 5.267 -22.485 1.00 89.75 279 PRO A C 1
ATOM 2194 O O . PRO A 1 279 ? 12.365 5.254 -21.260 1.00 89.75 279 PRO A O 1
ATOM 2197 N N . ASP A 1 280 ? 11.324 6.001 -23.115 1.00 90.12 280 ASP A N 1
ATOM 2198 C CA . ASP A 1 280 ? 10.355 6.866 -22.418 1.00 90.12 280 ASP A CA 1
ATOM 2199 C C . ASP A 1 280 ? 9.411 6.033 -21.546 1.00 90.12 280 ASP A C 1
ATOM 2201 O O . ASP A 1 280 ? 9.127 6.363 -20.394 1.00 90.12 280 ASP A O 1
ATOM 2205 N N . VAL A 1 281 ? 8.947 4.904 -22.088 1.00 91.94 281 VAL A N 1
ATOM 2206 C CA . VAL A 1 281 ? 8.046 3.985 -21.387 1.00 91.94 281 VAL A CA 1
ATOM 2207 C C . VAL A 1 281 ? 8.737 3.359 -20.173 1.00 91.94 281 VAL A C 1
ATOM 2209 O O . VAL A 1 281 ? 8.138 3.282 -19.100 1.00 91.94 281 VAL A O 1
ATOM 2212 N N . ILE A 1 282 ? 10.007 2.966 -20.303 1.00 91.31 282 ILE A N 1
ATOM 2213 C CA . ILE A 1 282 ? 10.817 2.473 -19.180 1.00 91.31 282 ILE A CA 1
ATOM 2214 C C . ILE A 1 282 ? 10.997 3.575 -18.130 1.00 91.31 282 ILE A C 1
ATOM 2216 O O . ILE A 1 282 ? 10.799 3.320 -16.943 1.00 91.31 282 ILE A O 1
ATOM 2220 N N . GLN A 1 283 ? 11.327 4.801 -18.551 1.00 91.44 283 GLN A N 1
ATOM 2221 C CA . GLN A 1 283 ? 11.496 5.939 -17.647 1.00 91.44 283 GLN A CA 1
ATOM 2222 C C . GLN A 1 283 ? 10.227 6.198 -16.823 1.00 91.44 283 GLN A C 1
ATOM 2224 O O . GLN A 1 283 ? 10.296 6.341 -15.600 1.00 91.44 283 GLN A O 1
ATOM 2229 N N . LEU A 1 284 ? 9.067 6.211 -17.481 1.00 90.94 284 LEU A N 1
ATOM 2230 C CA . LEU A 1 284 ? 7.776 6.392 -16.826 1.00 90.94 284 LEU A CA 1
ATOM 2231 C C . LEU A 1 284 ? 7.523 5.302 -15.778 1.00 90.94 284 LEU A C 1
ATOM 2233 O O . LEU A 1 284 ? 7.197 5.621 -14.637 1.00 90.94 284 LEU A O 1
ATOM 2237 N N . LYS A 1 285 ? 7.734 4.026 -16.121 1.00 91.94 285 LYS A N 1
ATOM 2238 C CA . LYS A 1 285 ? 7.495 2.915 -15.184 1.00 91.94 285 LYS A CA 1
ATOM 2239 C C . LYS A 1 285 ? 8.490 2.866 -14.027 1.00 91.94 285 LYS A C 1
ATOM 2241 O O . LYS A 1 285 ? 8.104 2.482 -12.925 1.00 91.94 285 LYS A O 1
ATOM 2246 N N . ILE A 1 286 ? 9.731 3.311 -14.229 1.00 91.00 286 ILE A N 1
ATOM 2247 C CA . ILE A 1 286 ? 10.679 3.541 -13.129 1.00 91.00 286 ILE A CA 1
ATOM 2248 C C . ILE A 1 286 ? 10.113 4.578 -12.153 1.00 91.00 286 ILE A C 1
ATOM 2250 O O . ILE A 1 286 ? 10.139 4.351 -10.944 1.00 91.00 286 ILE A O 1
ATOM 2254 N N . ASN A 1 287 ? 9.586 5.693 -12.665 1.00 89.00 287 ASN A N 1
ATOM 2255 C CA . ASN A 1 287 ? 9.031 6.755 -11.830 1.00 89.00 287 ASN A CA 1
ATOM 2256 C C . ASN A 1 287 ? 7.773 6.289 -11.080 1.00 89.00 287 ASN A C 1
ATOM 2258 O O . ASN A 1 287 ? 7.686 6.516 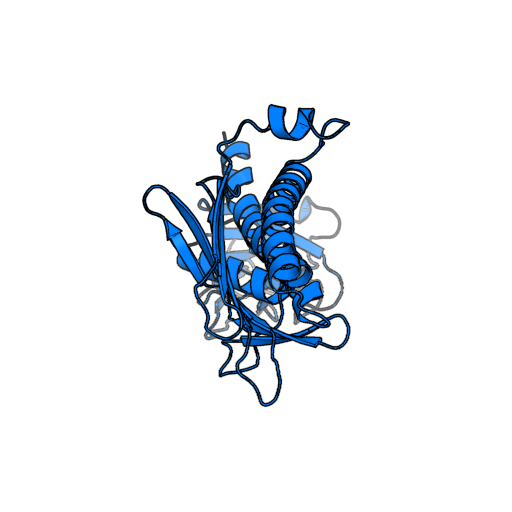-9.878 1.00 89.00 287 ASN A O 1
ATOM 2262 N N . GLU A 1 288 ? 6.843 5.595 -11.746 1.00 89.62 288 GLU A N 1
ATOM 2263 C CA . GLU A 1 288 ? 5.627 5.051 -11.117 1.00 89.62 288 GLU A CA 1
ATOM 2264 C C . GLU A 1 288 ? 5.959 4.043 -10.003 1.00 89.62 288 GLU A C 1
ATOM 2266 O O . GLU A 1 288 ? 5.504 4.198 -8.871 1.00 89.62 288 GLU A O 1
ATOM 2271 N N . VAL A 1 289 ? 6.809 3.041 -10.280 1.00 90.50 289 VAL A N 1
ATOM 2272 C CA . VAL A 1 289 ? 7.229 2.055 -9.264 1.00 90.50 289 VAL A CA 1
ATOM 2273 C C . VAL A 1 289 ? 7.992 2.740 -8.132 1.00 90.50 289 VAL A C 1
ATOM 2275 O O . VAL A 1 289 ? 7.751 2.456 -6.958 1.00 90.50 289 VAL A O 1
ATOM 2278 N N . GLY A 1 290 ? 8.905 3.650 -8.474 1.00 88.69 290 GLY A N 1
ATOM 2279 C CA . GLY A 1 290 ? 9.691 4.420 -7.517 1.00 88.69 290 GLY A CA 1
ATOM 2280 C C . GLY A 1 290 ? 8.814 5.206 -6.549 1.00 88.69 290 GLY A C 1
ATOM 2281 O O . GLY A 1 290 ? 9.007 5.144 -5.333 1.00 88.69 290 GLY A O 1
ATOM 2282 N N . TYR A 1 291 ? 7.821 5.903 -7.095 1.00 83.75 291 TYR A N 1
ATOM 2283 C CA . TYR A 1 291 ? 6.890 6.719 -6.334 1.00 83.75 291 TYR A CA 1
ATOM 2284 C C . TYR A 1 291 ? 5.935 5.872 -5.491 1.00 83.75 291 TYR A C 1
ATOM 2286 O O . TYR A 1 291 ? 5.760 6.173 -4.313 1.00 83.75 291 TYR A O 1
ATOM 2294 N N . ALA A 1 292 ? 5.396 4.774 -6.031 1.00 84.75 292 ALA A N 1
ATOM 2295 C CA . ALA A 1 292 ? 4.526 3.859 -5.289 1.00 84.75 292 ALA A CA 1
ATOM 2296 C C . ALA A 1 292 ? 5.232 3.268 -4.054 1.00 84.75 292 ALA A C 1
ATOM 2298 O O . A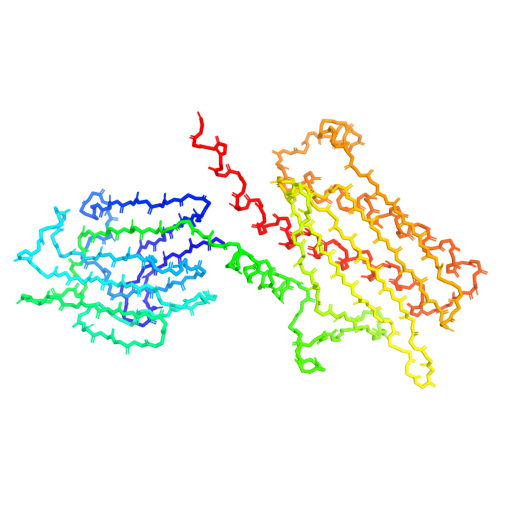LA A 1 292 ? 4.669 3.225 -2.957 1.00 84.75 292 ALA A O 1
ATOM 2299 N N . VAL A 1 293 ? 6.500 2.860 -4.200 1.00 83.81 293 VAL A N 1
ATOM 2300 C CA . VAL A 1 293 ? 7.298 2.347 -3.074 1.00 83.81 293 VAL A CA 1
ATOM 2301 C C . VAL A 1 293 ? 7.620 3.456 -2.074 1.00 83.81 293 VAL A C 1
ATOM 2303 O O . VAL A 1 293 ? 7.490 3.233 -0.869 1.00 83.81 293 VAL A O 1
ATOM 2306 N N . TYR A 1 294 ? 8.000 4.648 -2.544 1.00 78.88 294 TYR A N 1
ATOM 2307 C CA . TYR A 1 294 ? 8.251 5.791 -1.668 1.00 78.88 294 TYR A CA 1
ATOM 2308 C C . TYR A 1 294 ? 7.011 6.177 -0.859 1.00 78.88 294 TYR A C 1
ATOM 2310 O O . TYR A 1 294 ? 7.112 6.328 0.354 1.00 78.88 294 TYR A O 1
ATOM 2318 N N . GLN A 1 295 ? 5.842 6.280 -1.493 1.00 75.00 295 GLN A N 1
ATOM 2319 C CA . GLN A 1 295 ? 4.589 6.606 -0.810 1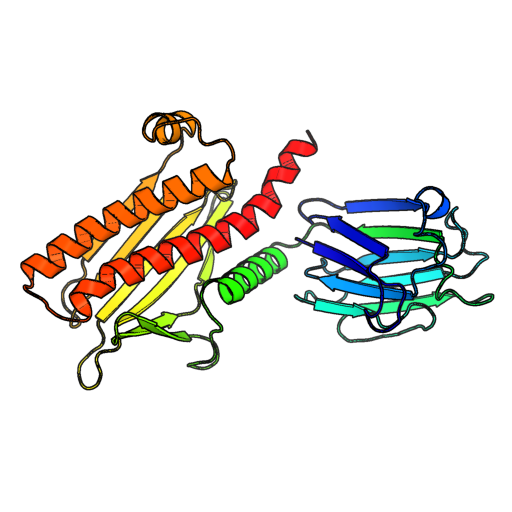.00 75.00 295 GLN A CA 1
ATOM 2320 C C . GLN A 1 295 ? 4.263 5.588 0.279 1.00 75.00 295 GLN A C 1
ATOM 2322 O O . GLN A 1 295 ? 3.898 5.949 1.401 1.00 75.00 295 GLN A O 1
ATOM 2327 N N . ALA A 1 296 ? 4.483 4.307 -0.013 1.00 71.81 296 ALA A N 1
ATOM 2328 C CA . ALA A 1 296 ? 4.298 3.260 0.972 1.00 71.81 296 ALA A CA 1
ATOM 2329 C C . ALA A 1 296 ? 5.284 3.359 2.152 1.00 71.81 296 ALA A C 1
ATOM 2331 O O . ALA A 1 296 ? 4.923 3.058 3.292 1.00 71.81 296 ALA A O 1
ATOM 2332 N N . TYR A 1 297 ? 6.515 3.806 1.898 1.00 70.31 297 TYR A N 1
ATOM 2333 C CA . TYR A 1 297 ? 7.573 3.899 2.901 1.00 70.31 297 TYR A CA 1
ATOM 2334 C C . TYR A 1 297 ? 7.525 5.191 3.726 1.00 70.31 297 TYR A C 1
ATOM 2336 O O . TYR A 1 297 ? 7.748 5.151 4.933 1.00 70.31 297 TYR A O 1
ATOM 2344 N N . ARG A 1 298 ? 7.207 6.333 3.113 1.00 64.94 298 ARG A N 1
ATOM 2345 C CA . ARG A 1 298 ? 7.080 7.625 3.796 1.00 64.94 298 ARG A CA 1
ATOM 2346 C C . ARG A 1 298 ? 5.998 7.574 4.861 1.00 64.94 298 ARG A C 1
ATOM 2348 O O . ARG A 1 298 ? 6.231 8.003 5.986 1.00 64.94 298 ARG A O 1
ATOM 2355 N N . GLN A 1 299 ? 4.872 6.949 4.528 1.00 60.69 299 GLN A N 1
ATOM 2356 C CA . GLN A 1 299 ? 3.848 6.630 5.513 1.00 60.69 299 GLN A CA 1
ATOM 2357 C C . GLN A 1 299 ? 4.453 5.827 6.677 1.00 60.69 299 GLN A C 1
ATOM 2359 O O . GLN A 1 299 ? 4.205 6.130 7.826 1.00 60.69 299 GLN A O 1
ATOM 2364 N N . HIS A 1 300 ? 5.350 4.874 6.438 1.00 56.06 300 HIS A N 1
ATOM 2365 C CA . HIS A 1 300 ? 6.000 4.143 7.529 1.00 56.06 300 HIS A CA 1
ATOM 2366 C C . HIS A 1 300 ? 7.047 4.953 8.341 1.00 56.06 300 HIS A C 1
ATOM 2368 O O . HIS A 1 300 ? 7.226 4.667 9.527 1.00 56.06 300 HIS A O 1
ATOM 2374 N N . TYR A 1 301 ? 7.760 5.920 7.735 1.00 50.06 301 TYR A N 1
ATOM 2375 C CA . TYR A 1 301 ? 8.956 6.566 8.316 1.00 50.06 301 TYR A CA 1
ATOM 2376 C C . TYR A 1 301 ? 8.736 7.954 8.949 1.00 50.06 301 TYR A C 1
ATOM 2378 O O . TYR A 1 301 ? 9.282 8.190 10.028 1.00 50.06 301 TYR A O 1
ATOM 2386 N N . ASP A 1 302 ? 7.948 8.857 8.346 1.00 47.31 302 ASP A N 1
ATOM 2387 C CA . ASP A 1 302 ? 7.747 10.233 8.865 1.00 47.31 302 ASP A CA 1
ATOM 2388 C C . ASP A 1 302 ? 7.176 10.252 10.297 1.00 47.31 302 ASP A C 1
ATOM 2390 O O . ASP A 1 302 ? 7.359 11.200 11.059 1.00 47.31 302 ASP A O 1
ATOM 2394 N N . GLU A 1 303 ? 6.560 9.153 10.717 1.00 46.44 303 GLU A N 1
ATOM 2395 C CA . GLU A 1 303 ? 5.947 9.008 12.034 1.00 46.44 303 GLU A CA 1
ATOM 2396 C C . GLU A 1 303 ? 6.886 8.460 13.115 1.00 46.44 303 GLU A C 1
ATOM 2398 O O . GLU A 1 303 ? 6.571 8.507 14.305 1.00 46.44 303 GLU A O 1
ATOM 2403 N N . GLN A 1 304 ? 8.079 7.978 12.748 1.00 37.66 304 GLN A N 1
ATOM 2404 C CA . GLN A 1 304 ? 9.115 7.703 13.749 1.00 37.66 304 GLN A CA 1
ATOM 2405 C C . GLN A 1 304 ? 9.728 8.995 14.302 1.00 37.66 304 GLN A C 1
ATOM 2407 O O . GLN A 1 304 ? 10.135 9.008 15.464 1.00 37.66 304 GLN A O 1
ATOM 2412 N N . LEU A 1 305 ? 9.756 10.058 13.490 1.00 34.72 305 LEU A N 1
ATOM 2413 C CA . LEU A 1 305 ? 10.309 11.372 13.825 1.00 34.72 305 LEU A CA 1
ATOM 2414 C C . LEU A 1 305 ? 9.326 12.278 14.580 1.00 34.72 305 LEU A C 1
ATOM 2416 O O . LEU A 1 305 ? 9.778 13.076 15.386 1.00 34.72 305 LEU A O 1
ATOM 2420 N N . SER A 1 306 ? 8.007 12.145 14.389 1.00 33.75 306 SER A N 1
ATOM 2421 C CA . SER A 1 306 ? 7.001 12.934 15.133 1.00 33.75 306 SER A CA 1
ATOM 2422 C C . SER A 1 306 ? 6.743 12.442 16.569 1.00 33.75 306 SER A C 1
ATOM 2424 O O . SER A 1 306 ? 6.001 13.073 17.322 1.00 33.75 306 SER A O 1
ATOM 2426 N N . LEU A 1 307 ? 7.352 11.313 16.948 1.00 34.75 307 LEU A N 1
ATOM 2427 C CA . LEU A 1 307 ? 7.281 10.683 18.273 1.00 34.75 307 LEU A CA 1
ATOM 2428 C C . LEU A 1 307 ? 8.607 10.786 19.060 1.00 34.75 307 LEU A C 1
ATOM 2430 O O . LEU A 1 307 ? 8.763 10.089 20.068 1.00 34.75 307 LEU A O 1
ATOM 2434 N N . MET A 1 308 ? 9.561 11.592 18.579 1.00 33.38 308 MET A N 1
ATOM 2435 C CA . MET A 1 308 ? 10.805 11.990 19.259 1.00 33.38 308 MET A CA 1
ATOM 2436 C C . MET A 1 308 ? 10.762 13.482 19.574 1.00 33.38 308 MET A C 1
ATOM 2438 O O . MET A 1 308 ? 11.280 13.846 20.652 1.00 33.38 308 MET A O 1
#

Foldseek 3Di:
DKKKFFALAFQRDDDTLDMDDDAQQAKDKDKDQCVVPPPNALRTFWIKIAQAAAQKKKKWFLDSVPDPVAKMKIKGFHDGHRIDIGRGQQDFDDDNGMTMDIDHDPDDNSRTRMMIITGHHHDPVSLQVQLLVLCCVQVHQQPPPPRQWDWDDDPNWIKIKGRWDWDADPVGFIKIKIKMWGDDPPADIKIKIKIFTAHNQLATFKIWMWTQGSNDDIDIDMDGHDDDLVVLQVVPPDRPPDVLSSSLSVLLVVLVVQLVVQCVVCVVVVHDDPSNCVSVVVSVSSSRSSSSSSVSRNSSRVVVVVVD

Radius of gyration: 24.16 Å; chains: 1; bounding box: 55×43×68 Å